Protein AF-A0A7H1BI30-F1 (afdb_monomer)

Mean predicted aligned error: 17.13 Å

Sequence (201 aa):
MATAAEAPYPTTVVRVPHQRSLLLRRRPLLAASLTLLTLGIGLSPASAQADKAAASIVSPAGPDGVEVFNEDTPSGDAPSAKAVQALYAAEQRAEAKPAEFAPPYLDRANETVVAPVVTSSGAAATAGKDVPRAANSKALLSGIQDEAIGLTNAQIPGADAIYASRIQADHNRVVVQVRSVTPNCAQDSPAGTAVTGSPSN

Solvent-accessible surface area (backbone atoms only — not comparable to full-atom values): 13305 Å² total; per-residue (Å²): 138,84,83,83,80,83,78,85,79,86,81,83,82,82,81,79,83,83,81,80,81,78,88,77,82,90,87,83,90,84,90,82,89,80,91,80,91,80,92,78,93,76,92,82,89,80,88,79,75,83,77,75,77,69,74,52,71,74,38,74,59,47,99,85,52,58,61,44,63,44,69,72,69,72,89,62,78,80,78,51,72,66,43,53,53,49,40,53,58,39,42,54,52,24,67,78,36,25,73,27,15,18,52,44,37,73,42,75,93,75,67,40,64,47,60,26,21,47,36,72,69,35,42,59,74,56,73,74,54,96,59,56,78,37,93,44,22,32,46,55,46,51,51,50,35,58,49,63,68,68,49,41,48,90,81,40,83,65,32,74,35,54,77,47,53,44,77,40,44,89,75,59,43,68,48,76,42,59,68,61,83,65,75,66,80,72,66,73,60,73,74,76,76,77,78,77,75,74,82,81,129

Radius of gyration: 26.29 Å; Cα contacts (8 Å, |Δi|>4): 201; chains: 1; bounding box: 73×70×62 Å

pLDDT: mean 72.1, std 22.16, range [36.25, 98.19]

Structure (mmCIF, N/CA/C/O backbone):
data_AF-A0A7H1BI30-F1
#
_entry.id   AF-A0A7H1BI30-F1
#
loop_
_atom_site.group_PDB
_atom_site.id
_atom_site.type_symbol
_atom_site.label_atom_id
_atom_site.label_alt_id
_atom_site.label_comp_id
_atom_site.label_asym_id
_atom_site.label_entity_id
_atom_site.label_seq_id
_atom_site.pdbx_PDB_ins_code
_atom_site.Cartn_x
_atom_site.Cartn_y
_atom_site.Cartn_z
_atom_site.occupancy
_atom_site.B_iso_or_equiv
_atom_site.auth_seq_id
_atom_site.auth_comp_id
_atom_site.auth_asym_id
_atom_site.auth_atom_id
_atom_site.pdbx_PDB_model_num
ATOM 1 N N . MET A 1 1 ? -42.617 33.286 15.763 1.00 50.34 1 MET A N 1
ATOM 2 C CA . MET A 1 1 ? -41.471 32.375 15.964 1.00 50.34 1 MET A CA 1
ATOM 3 C C . MET A 1 1 ? -40.838 32.166 14.602 1.00 50.34 1 MET A C 1
ATOM 5 O O . MET A 1 1 ? -41.510 31.631 13.734 1.00 50.34 1 MET A O 1
ATOM 9 N N . ALA A 1 2 ? -39.652 32.731 14.371 1.00 43.03 2 ALA A N 1
ATOM 10 C CA . ALA A 1 2 ? -38.993 32.729 13.066 1.00 43.03 2 ALA A CA 1
ATOM 11 C C . ALA A 1 2 ? -37.892 31.663 13.049 1.00 43.03 2 ALA A C 1
ATOM 13 O O . ALA A 1 2 ? -36.998 31.681 13.891 1.00 43.03 2 ALA A O 1
ATOM 14 N N . THR A 1 3 ? -38.008 30.728 12.114 1.00 52.69 3 THR A N 1
ATOM 15 C CA . THR A 1 3 ? -37.070 29.634 11.864 1.00 52.69 3 THR A CA 1
ATOM 16 C C . THR A 1 3 ? -35.836 30.200 11.163 1.00 52.69 3 THR A C 1
ATOM 18 O O . THR A 1 3 ? -35.948 30.754 10.070 1.00 52.69 3 THR A O 1
ATOM 21 N N . ALA A 1 4 ? -34.669 30.113 11.801 1.00 51.53 4 ALA A N 1
ATOM 22 C CA . ALA A 1 4 ? -33.407 30.528 11.200 1.00 51.53 4 ALA A CA 1
ATOM 23 C C . ALA A 1 4 ? -32.985 29.497 10.141 1.00 51.53 4 ALA A C 1
ATOM 25 O O . ALA A 1 4 ? -32.820 28.320 10.451 1.00 51.53 4 ALA A O 1
ATOM 26 N N . ALA A 1 5 ? -32.861 29.944 8.892 1.00 58.34 5 ALA A N 1
ATOM 27 C CA . ALA A 1 5 ? -32.345 29.147 7.789 1.00 58.34 5 ALA A CA 1
ATOM 28 C C . ALA A 1 5 ? -30.811 29.109 7.857 1.00 58.34 5 ALA A C 1
ATOM 30 O O . ALA A 1 5 ? -30.154 30.150 7.846 1.00 58.34 5 ALA A O 1
ATOM 31 N N . GLU A 1 6 ? -30.264 27.901 7.945 1.00 50.84 6 GLU A N 1
ATOM 32 C CA . GLU A 1 6 ? -28.832 27.618 7.969 1.00 50.84 6 GLU A CA 1
ATOM 33 C C . GLU A 1 6 ? -28.235 27.841 6.571 1.00 50.84 6 GLU A C 1
ATOM 35 O O . GLU A 1 6 ? -28.712 27.290 5.577 1.00 50.84 6 GLU A O 1
ATOM 40 N N . ALA A 1 7 ? -27.237 28.720 6.478 1.00 56.81 7 ALA A N 1
ATOM 41 C CA . ALA A 1 7 ? -26.594 29.059 5.215 1.00 56.81 7 ALA A CA 1
ATOM 42 C C . ALA A 1 7 ? -25.564 27.982 4.817 1.00 56.81 7 ALA A C 1
ATOM 44 O O . ALA A 1 7 ? -24.809 27.520 5.673 1.00 56.81 7 ALA A O 1
ATOM 45 N N . PRO A 1 8 ? -25.474 27.602 3.529 1.00 61.00 8 PRO A N 1
ATOM 46 C CA . PRO A 1 8 ? -24.508 26.612 3.066 1.00 61.00 8 PRO A CA 1
ATOM 47 C C . PRO A 1 8 ? -23.074 27.161 3.112 1.00 61.00 8 PRO A C 1
ATOM 49 O O . PRO A 1 8 ? -22.789 28.251 2.613 1.00 61.00 8 PRO A O 1
ATOM 52 N N . TYR A 1 9 ? -22.158 26.379 3.687 1.00 46.09 9 TYR A N 1
ATOM 53 C CA . TYR A 1 9 ? -20.730 26.693 3.722 1.00 46.09 9 TYR A CA 1
ATOM 54 C C . TYR A 1 9 ? -20.114 26.673 2.311 1.00 46.09 9 TYR A C 1
ATOM 56 O O . TYR A 1 9 ? -20.381 25.749 1.537 1.00 46.09 9 TYR A O 1
ATOM 64 N N . PRO A 1 10 ? -19.247 27.640 1.957 1.00 55.59 10 PRO A N 1
ATOM 65 C CA . PRO A 1 10 ? -18.556 27.628 0.676 1.00 55.59 10 PRO A CA 1
ATOM 66 C C . PRO A 1 10 ? -17.449 26.562 0.661 1.00 55.59 10 PRO A C 1
ATOM 68 O O . PRO A 1 10 ? -16.464 26.651 1.391 1.00 55.59 10 PRO A O 1
ATOM 71 N N . THR A 1 11 ? -17.584 25.559 -0.208 1.00 51.94 11 THR A N 1
ATOM 72 C CA . THR A 1 11 ? -16.510 24.604 -0.516 1.00 51.94 11 THR A CA 1
ATOM 73 C C . THR A 1 11 ? -15.522 25.242 -1.495 1.00 51.94 11 THR A C 1
ATOM 75 O O . THR A 1 11 ? -15.787 25.348 -2.693 1.00 51.94 11 THR A O 1
ATOM 78 N N . THR A 1 12 ? -14.360 25.667 -1.003 1.00 46.66 12 THR A N 1
ATOM 79 C CA . THR A 1 12 ? -13.270 26.165 -1.854 1.00 46.66 12 THR A CA 1
ATOM 80 C C . THR A 1 12 ? -12.515 24.986 -2.466 1.00 46.66 12 THR A C 1
ATOM 82 O O . THR A 1 12 ? -11.707 24.337 -1.806 1.00 46.66 12 THR A O 1
ATOM 85 N N . VAL A 1 13 ? -12.764 24.700 -3.744 1.00 48.38 13 VAL A N 1
ATOM 86 C CA . VAL A 1 13 ? -12.024 23.684 -4.507 1.00 48.38 13 VAL A CA 1
ATOM 87 C C . VAL A 1 13 ? -10.707 24.286 -5.005 1.00 48.38 13 VAL A C 1
ATOM 89 O O . VAL A 1 13 ? -10.681 25.032 -5.984 1.00 48.38 13 VAL A O 1
ATOM 92 N N . VAL A 1 14 ? -9.597 23.952 -4.347 1.00 43.03 14 VAL A N 1
ATOM 93 C CA . VAL A 1 14 ? -8.247 24.331 -4.788 1.00 43.03 14 VAL A CA 1
ATOM 94 C C . VAL A 1 14 ? -7.797 23.367 -5.891 1.00 43.03 14 VAL A C 1
ATOM 96 O O . VAL A 1 14 ? -7.458 22.215 -5.631 1.00 43.03 14 VAL A O 1
ATOM 99 N N . ARG A 1 15 ? -7.805 23.821 -7.150 1.00 42.28 15 ARG A N 1
ATOM 100 C CA . ARG A 1 15 ? -7.239 23.064 -8.279 1.00 42.28 15 ARG A CA 1
ATOM 101 C C . ARG A 1 15 ? -5.724 23.249 -8.325 1.00 42.28 15 ARG A C 1
ATOM 103 O O . ARG A 1 15 ? -5.242 24.342 -8.609 1.00 42.28 15 ARG A O 1
ATOM 110 N N . VAL A 1 16 ? -4.984 22.166 -8.109 1.00 50.81 16 VAL A N 1
ATOM 111 C CA . VAL A 1 16 ? -3.533 22.114 -8.326 1.00 50.81 16 VAL A CA 1
ATOM 112 C C . VAL A 1 16 ? -3.258 21.996 -9.835 1.00 50.81 16 VAL A C 1
ATOM 114 O O . VAL A 1 16 ? -3.797 21.090 -10.476 1.00 50.81 16 VAL A O 1
ATOM 117 N N . PRO A 1 17 ? -2.452 22.882 -10.449 1.00 47.28 17 PRO A N 1
ATOM 118 C CA . PRO A 1 17 ? -2.112 22.767 -11.862 1.00 47.28 17 PRO A CA 1
ATOM 119 C C . PRO A 1 17 ? -1.153 21.591 -12.103 1.00 47.28 17 PRO A C 1
ATOM 121 O O . PRO A 1 17 ? -0.036 21.561 -11.591 1.00 47.28 17 PRO A O 1
ATOM 124 N N . HIS A 1 18 ? -1.575 20.631 -12.930 1.00 36.25 18 HIS A N 1
ATOM 125 C CA . HIS A 1 18 ? -0.703 19.591 -13.478 1.00 36.25 18 HIS A CA 1
ATOM 126 C C . HIS A 1 18 ? 0.359 20.218 -14.389 1.00 36.25 18 HIS A C 1
ATOM 128 O O . HIS A 1 18 ? 0.060 20.663 -15.501 1.00 36.25 18 HIS A O 1
ATOM 134 N N . GLN A 1 19 ? 1.615 20.220 -13.939 1.00 48.69 19 GLN A N 1
ATOM 135 C CA . GLN A 1 19 ? 2.741 20.503 -14.819 1.00 48.69 19 GLN A CA 1
ATOM 136 C C . GLN A 1 19 ? 2.949 19.343 -15.798 1.00 48.69 19 GLN A C 1
ATOM 138 O O . GLN A 1 19 ? 3.174 18.195 -15.423 1.00 48.69 19 GLN A O 1
ATOM 143 N N . ARG A 1 20 ? 2.850 19.676 -17.086 1.00 47.38 20 ARG A N 1
ATOM 144 C CA . ARG A 1 20 ? 3.152 18.807 -18.222 1.00 47.38 20 ARG A CA 1
ATOM 145 C C . ARG A 1 20 ? 4.661 18.579 -18.308 1.00 47.38 20 ARG A C 1
ATOM 147 O O . ARG A 1 20 ? 5.393 19.481 -18.708 1.00 47.38 20 ARG A O 1
ATOM 154 N N . SER A 1 21 ? 5.113 17.368 -18.000 1.00 49.78 21 SER A N 1
ATOM 155 C CA . SER A 1 21 ? 6.496 16.955 -18.246 1.00 49.78 21 SER A CA 1
ATOM 156 C C . SER A 1 21 ? 6.752 16.808 -19.745 1.00 49.78 21 SER A C 1
ATOM 158 O O . SER A 1 21 ? 6.127 16.005 -20.440 1.00 49.78 21 SER A O 1
ATOM 160 N N . LEU A 1 22 ? 7.670 17.638 -20.237 1.00 53.19 22 LEU A N 1
ATOM 161 C CA . LEU A 1 22 ? 8.127 17.692 -21.617 1.00 53.19 22 LEU A CA 1
ATOM 162 C C . LEU A 1 22 ? 8.891 16.416 -21.998 1.00 53.19 22 LEU A C 1
ATOM 164 O O . LEU A 1 22 ? 9.857 16.014 -21.355 1.00 53.19 22 LEU A O 1
ATOM 168 N N . LEU A 1 23 ? 8.448 15.819 -23.101 1.00 54.75 23 LEU A N 1
ATOM 169 C CA . LEU A 1 23 ? 9.129 14.798 -23.891 1.00 54.75 23 LEU A CA 1
ATOM 170 C C . LEU A 1 23 ? 10.541 15.241 -24.291 1.00 54.75 23 LEU A C 1
ATOM 172 O O . LEU A 1 23 ? 10.660 16.214 -25.028 1.00 54.75 23 LEU A O 1
ATOM 176 N N . LEU A 1 24 ? 11.582 14.455 -23.997 1.00 52.00 24 LEU A N 1
ATOM 177 C CA . LEU A 1 24 ? 12.809 14.490 -24.802 1.00 52.00 24 LEU A CA 1
ATOM 178 C C . LEU A 1 24 ? 13.503 13.112 -24.909 1.00 52.00 24 LEU A C 1
ATOM 180 O O . LEU A 1 24 ? 14.138 12.628 -23.984 1.00 52.00 24 LEU A O 1
ATOM 184 N N . ARG A 1 25 ? 13.336 12.521 -26.104 1.00 44.56 25 ARG A N 1
ATOM 185 C CA . ARG A 1 25 ? 14.332 11.857 -26.985 1.00 44.56 25 ARG A CA 1
ATOM 186 C C . ARG A 1 25 ? 15.318 10.847 -26.359 1.00 44.56 25 ARG A C 1
ATOM 188 O O . ARG A 1 25 ? 16.243 11.209 -25.657 1.00 44.56 25 ARG A O 1
ATOM 195 N N . ARG A 1 26 ? 15.153 9.551 -26.675 1.00 46.34 26 ARG A N 1
ATOM 196 C CA . ARG A 1 26 ? 15.881 8.773 -27.723 1.00 46.34 26 ARG A CA 1
ATOM 197 C C . ARG A 1 26 ? 17.423 8.783 -27.607 1.00 46.34 26 ARG A C 1
ATOM 199 O O . ARG A 1 26 ? 18.010 9.782 -28.002 1.00 46.34 26 ARG A O 1
ATOM 206 N N . ARG A 1 27 ? 18.051 7.614 -27.351 1.00 47.34 27 ARG A N 1
ATOM 207 C CA . ARG A 1 27 ? 18.846 6.784 -28.315 1.00 47.34 27 ARG A CA 1
ATOM 208 C C . ARG A 1 27 ? 19.653 5.628 -27.641 1.00 47.34 27 ARG A C 1
ATOM 210 O O . ARG A 1 27 ? 19.641 5.568 -26.420 1.00 47.34 27 ARG A O 1
ATOM 217 N N . PRO A 1 28 ? 20.201 4.655 -28.419 1.00 48.50 28 PRO A N 1
ATOM 218 C CA . PRO A 1 28 ? 20.164 3.215 -28.110 1.00 48.50 28 PRO A CA 1
ATOM 219 C C . PRO A 1 28 ? 21.523 2.530 -27.821 1.00 48.50 28 PRO A C 1
ATOM 221 O O . PRO A 1 28 ? 22.568 3.141 -27.994 1.00 48.50 28 PRO A O 1
ATOM 224 N N . LEU A 1 29 ? 21.419 1.224 -27.505 1.00 51.16 29 LEU A N 1
ATOM 225 C CA . LEU A 1 29 ? 22.348 0.093 -27.726 1.00 51.16 29 LEU A CA 1
ATOM 226 C C . LEU A 1 29 ? 23.819 0.247 -27.312 1.00 51.16 29 LEU A C 1
ATOM 228 O O . LEU A 1 29 ? 24.566 0.967 -27.959 1.00 51.16 29 LEU A O 1
ATOM 232 N N . LEU A 1 30 ? 24.264 -0.619 -26.395 1.00 45.50 30 LEU A N 1
ATOM 233 C CA . LEU A 1 30 ? 25.522 -1.359 -26.540 1.00 45.50 30 LEU A CA 1
ATOM 234 C C . LEU A 1 30 ? 25.480 -2.649 -25.706 1.00 45.50 30 LEU A C 1
ATOM 236 O O . LEU A 1 30 ? 25.083 -2.656 -24.543 1.00 45.50 30 LEU A O 1
ATOM 240 N N . ALA A 1 31 ? 25.848 -3.739 -26.369 1.00 44.50 31 ALA A N 1
ATOM 241 C CA . ALA A 1 31 ? 26.016 -5.073 -25.826 1.00 44.50 31 ALA A CA 1
ATOM 242 C C . ALA A 1 31 ? 27.313 -5.174 -25.012 1.00 44.50 31 ALA A C 1
ATOM 244 O O . ALA A 1 31 ? 28.329 -4.605 -25.407 1.00 44.50 31 ALA A O 1
ATOM 245 N N . ALA A 1 32 ? 27.297 -5.968 -23.943 1.00 40.88 32 ALA A N 1
ATOM 246 C CA . ALA A 1 32 ? 28.498 -6.586 -23.394 1.00 40.88 32 ALA A CA 1
ATOM 247 C C . ALA A 1 32 ? 28.110 -7.867 -22.648 1.00 40.88 32 ALA A C 1
ATOM 249 O O . ALA A 1 32 ? 27.528 -7.839 -21.566 1.00 40.88 32 ALA A O 1
ATOM 250 N N . SER A 1 33 ? 28.410 -8.992 -23.287 1.00 38.72 33 SER A N 1
ATOM 251 C CA . SER A 1 33 ? 28.414 -10.329 -22.709 1.00 38.72 33 SER A CA 1
ATOM 252 C C . SER A 1 33 ? 29.511 -10.438 -21.649 1.00 38.72 33 SER A C 1
ATOM 254 O O . SER A 1 33 ? 30.638 -10.020 -21.907 1.00 38.72 33 SER A O 1
ATOM 256 N N . LEU A 1 34 ? 29.233 -11.085 -20.515 1.00 40.94 34 LEU A N 1
ATOM 257 C CA . LEU A 1 34 ? 30.277 -11.767 -19.752 1.00 40.94 34 LEU A CA 1
ATOM 258 C C . LEU A 1 34 ? 29.696 -12.972 -19.007 1.00 40.94 34 LEU A C 1
ATOM 260 O O . LEU A 1 34 ? 29.032 -12.857 -17.982 1.00 40.94 34 LEU A O 1
ATOM 264 N N . THR A 1 35 ? 29.951 -14.143 -19.577 1.00 41.44 35 THR A N 1
ATOM 265 C CA . THR A 1 35 ? 29.921 -15.445 -18.913 1.00 41.44 35 THR A CA 1
ATOM 266 C C . THR A 1 35 ? 31.008 -15.508 -17.846 1.00 41.44 35 THR A C 1
ATOM 268 O O . THR A 1 35 ? 32.174 -15.300 -18.175 1.00 41.44 35 THR A O 1
ATOM 271 N N . LEU A 1 36 ? 30.661 -15.912 -16.623 1.00 42.38 36 LEU A N 1
ATOM 272 C CA . LEU A 1 36 ? 31.602 -16.607 -15.750 1.00 42.38 36 LEU A CA 1
ATOM 273 C C . LEU A 1 36 ? 30.904 -17.792 -15.078 1.00 42.38 36 LEU A C 1
ATOM 275 O O . LEU A 1 36 ? 29.925 -17.649 -14.352 1.00 42.38 36 LEU A O 1
ATOM 279 N N . LEU A 1 37 ? 31.424 -18.965 -15.418 1.00 44.16 37 LEU A N 1
ATOM 280 C CA . LEU A 1 37 ? 31.104 -20.279 -14.896 1.00 44.16 37 LEU A CA 1
ATOM 281 C C . LEU A 1 37 ? 31.903 -20.476 -13.600 1.00 44.16 37 LEU A C 1
ATOM 283 O O . LEU A 1 37 ? 33.132 -20.456 -13.641 1.00 44.16 37 LEU A O 1
ATOM 287 N N . THR A 1 38 ? 31.236 -20.721 -12.478 1.00 45.44 38 THR A N 1
ATOM 288 C CA . THR A 1 38 ? 31.879 -21.237 -11.262 1.00 45.44 38 THR A CA 1
ATOM 289 C C . THR A 1 38 ? 31.101 -22.444 -10.753 1.00 45.44 38 THR A C 1
ATOM 291 O O . THR A 1 38 ? 30.041 -22.328 -10.145 1.00 45.44 38 THR A O 1
ATOM 294 N N . LEU A 1 39 ? 31.651 -23.630 -11.037 1.00 45.59 39 LEU A N 1
ATOM 295 C CA . LEU A 1 39 ? 31.328 -24.878 -10.350 1.00 45.59 39 LEU A CA 1
ATOM 296 C C . LEU A 1 39 ? 31.971 -24.841 -8.958 1.00 45.59 39 LEU A C 1
ATOM 298 O O . LEU A 1 39 ? 33.193 -24.786 -8.844 1.00 45.59 39 LEU A O 1
ATOM 302 N N . GLY A 1 40 ? 31.152 -24.932 -7.916 1.00 43.16 40 GLY A N 1
ATOM 303 C CA . GLY A 1 40 ? 31.591 -25.168 -6.545 1.00 43.16 40 GLY A CA 1
ATOM 304 C C . GLY A 1 40 ? 30.571 -26.046 -5.836 1.00 43.16 40 GLY A C 1
ATOM 305 O O . GLY A 1 40 ? 29.557 -25.555 -5.353 1.00 43.16 40 GLY A O 1
ATOM 306 N N . ILE A 1 41 ? 30.821 -27.356 -5.823 1.00 49.91 41 ILE A N 1
ATOM 307 C CA . ILE A 1 41 ? 30.059 -28.337 -5.046 1.00 49.91 41 ILE A CA 1
ATOM 308 C C . ILE A 1 41 ? 30.607 -28.309 -3.619 1.00 49.91 41 ILE A C 1
ATOM 310 O O . ILE A 1 41 ? 31.765 -28.649 -3.393 1.00 49.91 41 ILE A O 1
ATOM 314 N N . GLY A 1 42 ? 29.762 -27.932 -2.664 1.00 40.16 42 GLY A N 1
ATOM 315 C CA . GLY A 1 42 ? 30.009 -28.077 -1.235 1.00 40.16 42 GLY A CA 1
ATOM 316 C C . GLY A 1 42 ? 28.704 -28.446 -0.544 1.00 40.16 42 GLY A C 1
ATOM 317 O O . GLY A 1 42 ? 27.875 -27.582 -0.282 1.00 40.16 42 GLY A O 1
ATOM 318 N N . LEU A 1 43 ? 28.503 -29.741 -0.294 1.00 46.06 43 LEU A N 1
ATOM 319 C CA . LEU A 1 43 ? 27.463 -30.228 0.607 1.00 46.06 43 LEU A CA 1
ATOM 320 C C . LEU A 1 43 ? 27.901 -30.002 2.057 1.00 46.06 43 LEU A C 1
ATOM 322 O O . LEU A 1 43 ? 28.988 -30.430 2.441 1.00 46.06 43 LEU A O 1
ATOM 326 N N . SER A 1 44 ? 27.017 -29.439 2.878 1.00 47.69 44 SER A N 1
ATOM 327 C CA . SER A 1 44 ? 26.829 -29.845 4.278 1.00 47.69 44 SER A CA 1
ATOM 328 C C . SER A 1 44 ? 25.450 -29.387 4.776 1.00 47.69 44 SER A C 1
ATOM 330 O O . SER A 1 44 ? 25.107 -28.219 4.589 1.00 47.69 44 SER A O 1
ATOM 332 N N . PRO A 1 45 ? 24.646 -30.281 5.384 1.00 57.03 45 PRO A N 1
ATOM 333 C CA . PRO A 1 45 ? 23.359 -29.953 5.982 1.00 57.03 45 PRO A CA 1
ATOM 334 C C . PRO A 1 45 ? 23.521 -29.715 7.489 1.00 57.03 45 PRO A C 1
ATOM 336 O O . PRO A 1 45 ? 24.177 -30.503 8.163 1.00 57.03 45 PRO A O 1
ATOM 339 N N . ALA A 1 46 ? 22.883 -28.688 8.044 1.00 40.91 46 ALA A N 1
ATOM 340 C CA . ALA A 1 46 ? 22.531 -28.670 9.463 1.00 40.91 46 ALA A CA 1
ATOM 341 C C . ALA A 1 46 ? 21.477 -27.595 9.732 1.00 40.91 46 ALA A C 1
ATOM 343 O O . ALA A 1 46 ? 21.712 -26.400 9.588 1.00 40.91 46 ALA A O 1
ATOM 344 N N . SER A 1 47 ? 20.307 -28.086 10.111 1.00 51.66 47 SER A N 1
ATOM 345 C CA . SER A 1 47 ? 19.161 -27.415 10.704 1.00 51.66 47 SER A CA 1
ATOM 346 C C . SER A 1 47 ? 19.516 -26.193 11.565 1.00 51.66 47 SER A C 1
ATOM 348 O O . SER A 1 47 ? 20.006 -26.341 12.681 1.00 51.66 47 SER A O 1
ATOM 350 N N . ALA A 1 48 ? 19.173 -24.994 11.092 1.00 45.06 48 ALA A N 1
ATOM 351 C CA . ALA A 1 48 ? 18.892 -23.861 11.967 1.00 45.06 48 ALA A CA 1
ATOM 352 C C . ALA A 1 48 ? 17.374 -23.809 12.143 1.00 45.06 48 ALA A C 1
ATOM 354 O O . ALA A 1 48 ? 16.631 -23.293 11.307 1.00 45.06 48 ALA A O 1
ATOM 355 N N . GLN A 1 49 ? 16.927 -24.473 13.203 1.00 38.69 49 GLN A N 1
ATOM 356 C CA . GLN A 1 49 ? 15.566 -24.406 13.696 1.00 38.69 49 GLN A CA 1
ATOM 357 C C . GLN A 1 49 ? 15.230 -22.937 13.962 1.00 38.69 49 GLN A C 1
ATOM 359 O O . GLN A 1 49 ? 15.995 -22.227 14.611 1.00 38.69 49 GLN A O 1
ATOM 364 N N . ALA A 1 50 ? 14.104 -22.501 13.412 1.00 48.44 50 ALA A N 1
ATOM 365 C CA . ALA A 1 50 ? 13.552 -21.178 13.603 1.00 48.44 50 ALA A CA 1
ATOM 366 C C . ALA A 1 50 ? 13.355 -20.894 15.096 1.00 48.44 50 ALA A C 1
ATOM 368 O O . ALA A 1 50 ? 12.402 -21.392 15.695 1.00 48.44 50 ALA A O 1
ATOM 369 N N . ASP A 1 51 ? 14.214 -20.057 15.668 1.00 40.00 51 ASP A N 1
ATOM 370 C CA . ASP A 1 51 ? 13.832 -19.295 16.845 1.00 40.00 51 ASP A CA 1
ATOM 371 C C . ASP A 1 51 ? 13.118 -18.050 16.323 1.00 40.00 51 ASP A C 1
ATOM 373 O O . ASP A 1 51 ? 13.717 -17.048 15.929 1.00 40.00 51 ASP A O 1
ATOM 377 N N . LYS A 1 52 ? 11.797 -18.177 16.184 1.00 43.25 52 LYS A N 1
ATOM 378 C CA . LYS A 1 52 ? 10.913 -17.040 15.961 1.00 43.25 52 LYS A CA 1
ATOM 379 C C . LYS A 1 52 ? 11.002 -16.212 17.237 1.00 43.25 52 LYS A C 1
ATOM 381 O O . LYS A 1 52 ? 10.270 -16.497 18.180 1.00 43.25 52 LYS A O 1
ATOM 386 N N . ALA A 1 53 ? 11.937 -15.260 17.263 1.00 45.12 53 ALA A N 1
ATOM 387 C CA . ALA A 1 53 ? 12.103 -14.313 18.352 1.00 45.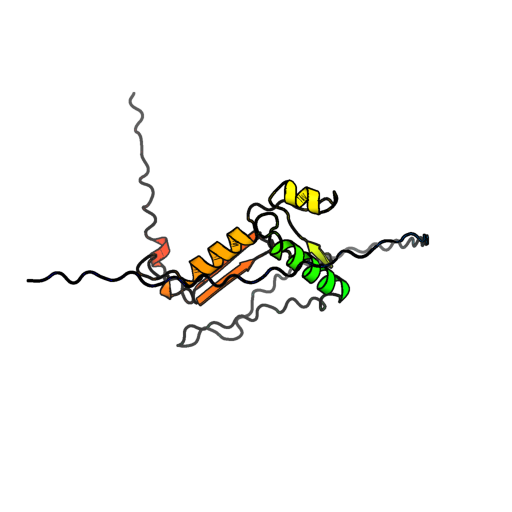12 53 ALA A CA 1
ATOM 388 C C . ALA A 1 53 ? 10.718 -13.759 18.699 1.00 45.12 53 ALA A C 1
ATOM 390 O O . ALA A 1 53 ? 10.047 -13.118 17.887 1.00 45.12 53 ALA A O 1
ATOM 391 N N . ALA A 1 54 ? 10.218 -14.159 19.864 1.00 46.56 54 ALA A N 1
ATOM 392 C CA . ALA A 1 54 ? 9.000 -13.601 20.398 1.00 46.56 54 ALA A CA 1
ATOM 393 C C . ALA A 1 54 ? 9.320 -12.140 20.709 1.00 46.56 54 ALA A C 1
ATOM 395 O O . ALA A 1 54 ? 10.290 -11.882 21.421 1.00 46.56 54 ALA A O 1
ATOM 396 N N . ALA A 1 55 ? 8.538 -11.216 20.145 1.00 48.34 55 ALA A N 1
ATOM 397 C CA . ALA A 1 55 ? 8.685 -9.785 20.374 1.00 48.34 55 ALA A CA 1
ATOM 398 C C . ALA A 1 55 ? 8.913 -9.525 21.871 1.00 48.34 55 ALA A C 1
ATOM 400 O O . ALA A 1 55 ? 8.046 -9.807 22.702 1.00 48.34 55 ALA A O 1
ATOM 401 N N . SER A 1 56 ? 10.112 -9.056 22.216 1.00 47.28 56 SER A N 1
ATOM 402 C CA . SER A 1 56 ? 10.472 -8.780 23.601 1.00 47.28 56 SER A CA 1
ATOM 403 C C . SER A 1 56 ? 9.836 -7.457 24.013 1.00 47.28 56 SER A C 1
ATOM 405 O O . SER A 1 56 ? 10.042 -6.422 23.371 1.00 47.28 56 SER A O 1
ATOM 407 N N . ILE A 1 57 ? 9.033 -7.492 25.076 1.00 48.19 57 ILE A N 1
ATOM 408 C CA . ILE A 1 57 ? 8.448 -6.298 25.686 1.00 48.19 57 ILE A CA 1
ATOM 409 C C . ILE A 1 57 ? 9.601 -5.478 26.282 1.00 48.19 57 ILE A C 1
ATOM 411 O O . ILE A 1 57 ? 10.213 -5.883 27.269 1.00 48.19 57 ILE A O 1
ATOM 415 N N . VAL A 1 58 ? 9.909 -4.326 25.676 1.00 58.50 58 VAL A N 1
ATOM 416 C CA . VAL A 1 58 ? 10.985 -3.419 26.132 1.00 58.50 58 VAL A CA 1
ATOM 417 C C . VAL A 1 58 ? 10.530 -2.617 27.339 1.00 58.50 58 VAL A C 1
ATOM 419 O O . VAL A 1 58 ? 11.327 -2.278 28.213 1.00 58.50 58 VAL A O 1
ATOM 422 N N . SER A 1 59 ? 9.237 -2.312 27.408 1.00 49.25 59 SER A N 1
ATOM 423 C CA . SER A 1 59 ? 8.604 -1.810 28.620 1.00 49.25 59 SER A CA 1
ATOM 424 C C . SER A 1 59 ? 7.149 -2.269 28.680 1.00 49.25 59 SER A C 1
ATOM 426 O O . SER A 1 59 ? 6.415 -2.037 27.714 1.00 49.25 59 SER A O 1
ATOM 428 N N . PRO A 1 60 ? 6.729 -2.922 29.782 1.00 56.06 60 PRO A N 1
ATOM 429 C CA . PRO A 1 60 ? 5.332 -3.284 29.981 1.00 56.06 60 PRO A CA 1
ATOM 430 C C . PRO A 1 60 ? 4.478 -2.017 30.047 1.00 56.06 60 PRO A C 1
ATOM 432 O O . PRO A 1 60 ? 4.968 -0.958 30.450 1.00 56.06 60 PRO A O 1
ATOM 435 N N . ALA A 1 61 ? 3.210 -2.130 29.648 1.00 55.25 61 ALA A N 1
ATOM 436 C CA . ALA A 1 61 ? 2.295 -0.997 29.589 1.00 55.25 61 ALA A CA 1
ATOM 437 C C . ALA A 1 61 ? 2.268 -0.209 30.916 1.00 55.25 61 ALA A C 1
ATOM 439 O O . ALA A 1 61 ? 1.907 -0.743 31.967 1.00 55.25 61 ALA A O 1
ATOM 440 N N . GLY A 1 62 ? 2.670 1.065 30.864 1.00 59.69 62 GLY A N 1
ATOM 441 C CA . GLY A 1 62 ? 2.571 1.985 32.000 1.00 59.69 62 GLY A CA 1
ATOM 442 C C . GLY A 1 62 ? 1.122 2.421 32.283 1.00 59.69 62 GLY A C 1
ATOM 443 O O . GLY A 1 62 ? 0.206 2.012 31.568 1.00 59.69 62 GLY A O 1
ATOM 444 N N . PRO A 1 63 ? 0.887 3.303 33.276 1.00 54.94 63 PRO A N 1
ATOM 445 C CA . PRO A 1 63 ? -0.444 3.852 33.591 1.00 54.94 63 PRO A CA 1
ATOM 446 C C . PRO A 1 63 ? -1.138 4.522 32.397 1.00 54.94 63 PRO A C 1
ATOM 448 O O . PRO A 1 63 ? -2.363 4.575 32.334 1.00 54.94 63 PRO A O 1
ATOM 451 N N . ASP A 1 64 ? -0.343 4.990 31.435 1.00 56.94 64 ASP A N 1
ATOM 452 C CA . ASP A 1 64 ? -0.801 5.644 30.211 1.00 56.94 64 ASP A CA 1
ATOM 453 C C . ASP A 1 64 ? -1.245 4.641 29.124 1.00 56.94 64 ASP A C 1
ATOM 455 O O . ASP A 1 64 ? -1.656 5.043 28.034 1.00 56.94 64 ASP A O 1
ATOM 459 N N . GLY A 1 65 ? -1.142 3.330 29.391 1.00 56.44 65 GLY A N 1
ATOM 460 C CA . GLY A 1 65 ? -1.523 2.251 28.473 1.00 56.44 65 GLY A CA 1
ATOM 461 C C . GLY A 1 65 ? -0.600 2.091 27.262 1.00 56.44 65 GLY A C 1
ATOM 462 O O . GLY A 1 65 ? -0.963 1.419 26.301 1.00 56.44 65 GLY A O 1
ATOM 463 N N . VAL A 1 66 ? 0.575 2.724 27.272 1.00 39.75 66 VAL A N 1
ATOM 464 C CA . VAL A 1 66 ? 1.553 2.638 26.181 1.00 39.75 66 VAL A CA 1
ATOM 465 C C . VAL A 1 66 ? 2.460 1.439 26.416 1.00 39.75 66 VAL A C 1
ATOM 467 O O . VAL A 1 66 ? 3.273 1.445 27.339 1.00 39.75 66 VAL A O 1
ATOM 470 N N . GLU A 1 67 ? 2.322 0.421 25.572 1.00 42.59 67 GLU A N 1
ATOM 471 C CA . GLU A 1 67 ? 3.217 -0.732 25.525 1.00 42.59 67 GLU A CA 1
ATOM 472 C C . GLU A 1 67 ? 4.253 -0.512 24.416 1.00 42.59 67 GLU A C 1
ATOM 474 O O . GLU A 1 67 ? 3.908 -0.303 23.250 1.00 42.59 67 GLU A O 1
ATOM 479 N N . VAL A 1 68 ? 5.534 -0.494 24.789 1.00 50.81 68 VAL A N 1
ATOM 480 C CA . VAL A 1 68 ? 6.633 -0.317 23.835 1.00 50.81 68 VAL A CA 1
ATOM 481 C C . VAL A 1 68 ? 7.161 -1.696 23.478 1.00 50.81 68 VAL A C 1
ATOM 483 O O . VAL A 1 68 ? 7.908 -2.322 24.235 1.00 50.81 68 VAL A O 1
ATOM 486 N N . PHE A 1 69 ? 6.770 -2.168 22.301 1.00 47.84 69 PHE A N 1
ATOM 487 C CA . PHE A 1 69 ? 7.433 -3.293 21.665 1.00 47.84 69 PHE A CA 1
ATOM 488 C C . PHE A 1 69 ? 8.767 -2.799 21.102 1.00 47.84 69 PHE A C 1
ATOM 490 O O . PHE A 1 69 ? 8.800 -1.787 20.397 1.00 47.84 69 PHE A O 1
ATOM 497 N N . ASN A 1 70 ? 9.859 -3.532 21.339 1.00 42.81 70 ASN A N 1
ATOM 498 C CA . ASN A 1 70 ? 10.877 -3.581 20.298 1.00 42.81 70 ASN A CA 1
ATOM 499 C C . ASN A 1 70 ? 10.162 -4.318 19.169 1.00 42.81 70 ASN A C 1
ATOM 501 O O . ASN A 1 70 ? 9.988 -5.534 19.242 1.00 42.81 70 ASN A O 1
ATOM 505 N N . GLU A 1 71 ? 9.692 -3.601 18.143 1.00 47.94 71 GLU A N 1
ATOM 506 C CA . GLU A 1 71 ? 9.699 -4.243 16.834 1.00 47.94 71 GLU A CA 1
ATOM 507 C C . GLU A 1 71 ? 11.160 -4.665 16.686 1.00 47.94 71 GLU A C 1
ATOM 509 O O . GLU A 1 71 ? 12.022 -3.783 16.638 1.00 47.94 71 GLU A O 1
ATOM 514 N N . ASP A 1 72 ? 11.448 -5.973 16.789 1.00 44.22 72 ASP A N 1
ATOM 515 C CA . ASP A 1 72 ? 12.759 -6.523 16.462 1.00 44.22 72 ASP A CA 1
ATOM 516 C C . ASP A 1 72 ? 13.139 -5.814 15.185 1.00 44.22 72 ASP A C 1
ATOM 518 O O . ASP A 1 72 ? 12.478 -6.010 14.162 1.00 44.22 72 ASP A O 1
ATOM 522 N N . THR A 1 73 ? 14.082 -4.871 15.278 1.00 47.31 73 THR A N 1
ATOM 523 C CA . THR A 1 73 ? 14.477 -4.104 14.109 1.00 47.31 73 THR A CA 1
ATOM 524 C C . THR A 1 73 ? 14.973 -5.200 13.202 1.00 47.31 73 THR A C 1
ATOM 526 O O . THR A 1 73 ? 15.932 -5.858 13.614 1.00 47.31 73 THR A O 1
ATOM 529 N N . PRO A 1 74 ? 14.284 -5.516 12.087 1.00 51.44 74 PRO A N 1
ATOM 530 C CA . PRO A 1 74 ? 14.671 -6.662 11.296 1.00 51.44 74 PRO A CA 1
ATOM 531 C C . PRO A 1 74 ? 16.129 -6.404 10.977 1.00 51.44 74 PRO A C 1
ATOM 533 O O . PRO A 1 74 ? 16.438 -5.404 10.328 1.00 51.44 74 PRO A O 1
ATOM 536 N N . SER A 1 75 ? 17.012 -7.235 11.528 1.00 51.22 75 SER A N 1
ATOM 537 C CA . SER A 1 75 ? 18.467 -7.078 11.517 1.00 51.22 75 SER A CA 1
ATOM 538 C C . SER A 1 75 ? 19.033 -7.353 10.123 1.00 51.22 75 SER A C 1
ATOM 540 O O . SER A 1 75 ? 20.147 -7.837 9.965 1.00 51.22 75 SER A O 1
ATOM 542 N N . GLY A 1 76 ? 18.227 -7.070 9.101 1.00 66.25 76 GLY A N 1
ATOM 543 C CA . GLY A 1 76 ? 18.602 -7.075 7.713 1.00 66.25 76 GLY A CA 1
ATOM 544 C C . GLY A 1 76 ? 19.362 -5.805 7.390 1.00 66.25 76 GLY A C 1
ATOM 545 O O . GLY A 1 76 ? 19.063 -4.721 7.901 1.00 66.25 76 GLY A O 1
ATOM 546 N N . ASP A 1 77 ? 20.338 -5.973 6.512 1.00 81.19 77 ASP A N 1
ATOM 547 C CA . ASP A 1 77 ? 21.097 -4.886 5.930 1.00 81.19 77 ASP A CA 1
ATOM 548 C C . ASP A 1 77 ? 20.174 -3.783 5.390 1.00 81.19 77 ASP A C 1
ATOM 550 O O . ASP A 1 77 ? 19.032 -4.013 4.966 1.00 81.19 77 ASP A O 1
ATOM 554 N N . ALA A 1 78 ? 20.676 -2.549 5.421 1.00 87.12 78 ALA A N 1
ATOM 555 C CA . ALA A 1 78 ? 19.973 -1.429 4.819 1.00 87.12 78 ALA A CA 1
ATOM 556 C C . ALA A 1 78 ? 19.711 -1.725 3.328 1.00 87.12 78 ALA A C 1
ATOM 558 O O . ALA A 1 78 ? 20.614 -2.219 2.648 1.00 87.12 78 ALA A O 1
ATOM 559 N N . PRO A 1 79 ? 18.520 -1.391 2.792 1.00 90.94 79 PRO A N 1
ATOM 560 C CA . PRO A 1 79 ? 18.230 -1.596 1.381 1.00 90.94 79 PRO A CA 1
ATOM 561 C C . PRO A 1 79 ? 19.296 -0.967 0.488 1.00 90.94 79 PRO A C 1
ATOM 563 O O . PRO A 1 79 ? 19.696 0.182 0.699 1.00 90.94 79 PRO A O 1
ATOM 566 N N . SER A 1 80 ? 19.708 -1.683 -0.559 1.00 93.50 80 SER A N 1
ATOM 567 C CA . SER A 1 80 ? 20.636 -1.122 -1.540 1.00 93.50 80 SER A CA 1
ATOM 568 C C . SER A 1 80 ? 20.089 0.175 -2.160 1.00 93.50 80 SER A C 1
ATOM 570 O O . SER A 1 80 ? 18.886 0.329 -2.388 1.00 93.50 80 SER A O 1
ATOM 572 N N . ALA A 1 81 ? 20.975 1.113 -2.515 1.00 94.12 81 ALA A N 1
ATOM 573 C CA . ALA A 1 81 ? 20.577 2.377 -3.149 1.00 94.12 81 ALA A CA 1
ATOM 574 C C . ALA A 1 81 ? 19.743 2.161 -4.430 1.00 94.12 81 ALA A C 1
ATOM 576 O O . ALA A 1 81 ? 18.821 2.922 -4.726 1.00 94.12 81 ALA A O 1
ATOM 577 N N . LYS A 1 82 ? 20.027 1.076 -5.164 1.00 93.94 82 LYS A N 1
ATOM 578 C CA . LYS A 1 82 ? 19.260 0.657 -6.342 1.00 93.94 82 LYS A CA 1
ATOM 579 C C . LYS A 1 82 ? 17.832 0.246 -5.977 1.00 93.94 82 LYS A C 1
ATOM 581 O O . LYS A 1 82 ? 16.904 0.633 -6.685 1.00 93.94 82 LYS A O 1
ATOM 586 N N . ALA A 1 83 ? 17.649 -0.519 -4.900 1.00 94.88 83 ALA A N 1
ATOM 587 C CA . ALA A 1 83 ? 16.328 -0.911 -4.417 1.00 94.88 83 ALA A CA 1
ATOM 588 C C . ALA A 1 83 ? 15.517 0.311 -3.963 1.00 94.88 83 ALA A C 1
ATOM 590 O O . ALA A 1 83 ? 14.363 0.453 -4.361 1.00 94.88 83 ALA A O 1
ATOM 591 N N . VAL A 1 84 ? 16.142 1.242 -3.234 1.00 95.88 84 VAL A N 1
ATOM 592 C CA . VAL A 1 84 ? 15.511 2.511 -2.824 1.00 95.88 84 VAL A CA 1
ATOM 593 C C . VAL A 1 84 ? 15.059 3.323 -4.041 1.00 95.88 84 VAL A C 1
ATOM 595 O O . VAL A 1 84 ? 13.906 3.745 -4.116 1.00 95.88 84 VAL A O 1
ATOM 598 N N . GLN A 1 85 ? 15.929 3.493 -5.041 1.00 95.88 85 GLN A N 1
ATOM 599 C CA . GLN A 1 85 ? 15.587 4.222 -6.264 1.00 95.88 85 GLN A CA 1
ATOM 600 C C . GLN A 1 85 ? 14.457 3.538 -7.052 1.00 95.88 85 GLN A C 1
ATOM 602 O O . GLN A 1 85 ? 13.563 4.207 -7.576 1.00 95.88 85 GLN A O 1
ATOM 607 N N . ALA A 1 86 ? 14.484 2.207 -7.146 1.00 95.50 86 ALA A N 1
ATOM 608 C CA . ALA A 1 86 ? 13.442 1.441 -7.820 1.00 95.50 86 ALA A CA 1
ATOM 609 C C . ALA A 1 86 ? 12.093 1.535 -7.090 1.00 95.50 86 ALA A C 1
ATOM 611 O O . ALA A 1 86 ? 11.059 1.636 -7.754 1.00 95.50 86 ALA A O 1
ATOM 612 N N . LEU A 1 87 ? 12.104 1.543 -5.752 1.00 96.38 87 LEU A N 1
ATOM 613 C CA . LEU A 1 87 ? 10.905 1.691 -4.930 1.00 96.38 87 LEU A CA 1
ATOM 614 C C . LEU A 1 87 ? 10.290 3.070 -5.146 1.00 96.38 87 LEU A C 1
ATOM 616 O O . LEU A 1 87 ? 9.122 3.152 -5.513 1.00 96.38 87 LEU A O 1
ATOM 620 N N . TYR A 1 88 ? 11.099 4.126 -5.084 1.00 97.12 88 TYR A N 1
ATOM 621 C CA . TYR A 1 88 ? 10.651 5.488 -5.367 1.00 97.12 88 TYR A CA 1
ATOM 622 C C . TYR A 1 88 ? 10.018 5.617 -6.765 1.00 97.12 88 TYR A C 1
ATOM 624 O O . TYR A 1 88 ? 8.933 6.170 -6.933 1.00 97.12 88 TYR A O 1
ATOM 632 N N . ALA A 1 89 ? 10.640 5.038 -7.797 1.00 96.12 89 ALA A N 1
ATOM 633 C CA . ALA A 1 89 ? 10.072 5.042 -9.147 1.00 96.12 89 ALA A CA 1
ATOM 634 C C . ALA A 1 89 ? 8.764 4.231 -9.255 1.00 96.12 89 ALA A C 1
ATOM 636 O O . ALA A 1 89 ? 7.905 4.526 -10.092 1.00 96.12 89 ALA A O 1
ATOM 637 N N . ALA A 1 90 ? 8.600 3.178 -8.451 1.00 96.31 90 ALA A N 1
ATOM 638 C CA . ALA A 1 90 ? 7.347 2.438 -8.362 1.00 96.31 90 ALA A CA 1
ATOM 639 C C . ALA A 1 90 ? 6.260 3.250 -7.643 1.00 96.31 90 ALA A C 1
ATOM 641 O O . ALA A 1 90 ? 5.123 3.269 -8.113 1.00 96.31 90 ALA A O 1
ATOM 642 N N . GLU A 1 91 ? 6.609 3.964 -6.573 1.00 97.44 91 GLU A N 1
ATOM 643 C CA . GLU A 1 91 ? 5.691 4.828 -5.825 1.00 97.44 91 GLU A CA 1
ATOM 644 C C . GLU A 1 91 ? 5.148 5.942 -6.712 1.00 97.44 91 GLU A C 1
ATOM 646 O O . GLU A 1 91 ? 3.934 6.102 -6.803 1.00 97.44 91 GLU A O 1
ATOM 651 N N . GLN A 1 92 ? 6.020 6.611 -7.471 1.00 97.31 92 GLN A N 1
ATOM 652 C CA . GLN A 1 92 ? 5.627 7.647 -8.430 1.00 97.31 92 GLN A CA 1
ATOM 653 C C . GLN A 1 92 ? 4.633 7.130 -9.481 1.00 97.31 92 GLN A C 1
ATOM 655 O O . GLN A 1 92 ? 3.667 7.808 -9.833 1.00 97.31 92 GLN A O 1
ATOM 660 N N . ARG A 1 93 ? 4.816 5.896 -9.971 1.00 96.06 93 ARG A N 1
ATOM 661 C CA . ARG A 1 93 ? 3.854 5.274 -10.899 1.00 96.06 93 ARG A CA 1
ATOM 662 C C . ARG A 1 93 ? 2.512 5.000 -10.228 1.00 96.06 93 ARG A C 1
ATOM 664 O O . ARG A 1 93 ? 1.474 5.258 -10.837 1.00 96.06 93 ARG A O 1
ATOM 671 N N . ALA A 1 94 ? 2.533 4.500 -8.995 1.00 97.19 94 ALA A N 1
ATOM 672 C CA . ALA A 1 94 ? 1.317 4.263 -8.231 1.00 97.19 94 ALA A CA 1
ATOM 673 C C . ALA A 1 94 ? 0.589 5.575 -7.890 1.00 97.19 94 ALA A C 1
ATOM 675 O O . ALA A 1 94 ? -0.633 5.599 -7.885 1.00 97.19 94 ALA A O 1
ATOM 676 N N . GLU A 1 95 ? 1.304 6.678 -7.670 1.00 97.06 95 GLU A N 1
ATOM 677 C CA . GLU A 1 95 ? 0.719 8.008 -7.436 1.00 97.06 95 GLU A CA 1
ATOM 678 C C . GLU A 1 95 ? 0.116 8.623 -8.688 1.00 97.06 95 GLU A C 1
ATOM 680 O O . GLU A 1 95 ? -0.954 9.221 -8.626 1.00 97.06 95 GLU A O 1
ATOM 685 N N . ALA A 1 96 ? 0.757 8.432 -9.840 1.00 97.56 96 ALA A N 1
ATOM 686 C CA . ALA A 1 96 ? 0.219 8.902 -11.109 1.00 97.56 96 ALA A CA 1
ATOM 687 C C . ALA A 1 96 ? -1.078 8.173 -11.504 1.00 97.56 96 ALA A C 1
ATOM 689 O O . ALA A 1 96 ? -1.893 8.718 -12.250 1.00 97.56 96 ALA A O 1
ATOM 690 N N . LYS A 1 97 ? -1.261 6.927 -11.046 1.00 97.69 97 LYS A N 1
ATOM 691 C CA . LYS A 1 97 ? -2.385 6.054 -11.417 1.00 97.69 97 LYS A CA 1
ATOM 692 C C . LYS A 1 97 ? -2.887 5.223 -10.224 1.00 97.69 97 LYS A C 1
ATOM 694 O O . LYS A 1 97 ? -2.840 3.989 -10.264 1.00 97.69 97 LYS A O 1
ATOM 699 N N . PRO A 1 98 ? -3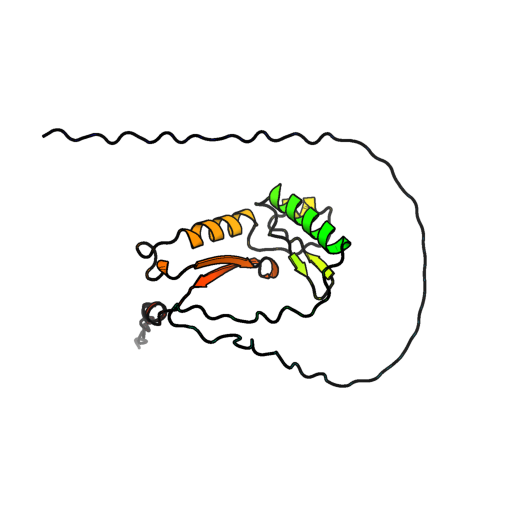.425 5.856 -9.170 1.00 98.19 98 PRO A N 1
ATOM 700 C CA . PRO A 1 98 ? -3.668 5.186 -7.892 1.00 98.19 98 PRO A CA 1
ATOM 701 C C . PRO A 1 98 ? -4.804 4.161 -7.939 1.00 98.19 98 PRO A C 1
ATOM 703 O O . PRO A 1 98 ? -4.870 3.292 -7.077 1.00 98.19 98 PRO A O 1
ATOM 706 N N . ALA A 1 99 ? -5.671 4.209 -8.955 1.00 97.94 99 ALA A N 1
ATOM 707 C CA . ALA A 1 99 ? -6.700 3.195 -9.189 1.00 97.94 99 ALA A CA 1
ATOM 708 C C . ALA A 1 99 ? -6.186 1.955 -9.952 1.00 97.94 99 ALA A C 1
ATOM 710 O O . ALA A 1 99 ? -6.823 0.905 -9.911 1.00 97.94 99 ALA A O 1
ATOM 711 N N . GLU A 1 100 ? -5.054 2.054 -10.661 1.00 97.81 100 GLU A N 1
ATOM 712 C CA . GLU A 1 100 ? -4.513 0.956 -11.479 1.00 97.81 100 GLU A CA 1
ATOM 713 C C . GLU A 1 100 ? -3.468 0.115 -10.732 1.00 97.81 100 GLU A C 1
ATOM 715 O O . GLU A 1 100 ? -3.314 -1.074 -11.024 1.00 97.81 100 GLU A O 1
ATOM 720 N N . PHE A 1 101 ? -2.768 0.721 -9.771 1.00 98.00 101 PHE A N 1
ATOM 721 C CA . PHE A 1 101 ? -1.666 0.111 -9.028 1.00 98.00 101 PHE A CA 1
ATOM 722 C C . PHE A 1 101 ? -1.999 -0.033 -7.547 1.00 98.00 101 PHE A C 1
ATOM 724 O O . PHE A 1 101 ? -2.671 0.820 -6.966 1.00 98.00 101 PHE A O 1
ATOM 731 N N . ALA A 1 102 ? -1.484 -1.092 -6.929 1.00 98.00 102 ALA A N 1
ATOM 732 C CA . ALA A 1 102 ? -1.391 -1.182 -5.478 1.00 98.00 102 ALA A CA 1
ATOM 733 C C . ALA A 1 102 ? -0.156 -0.406 -4.975 1.00 98.00 102 ALA A C 1
ATOM 735 O O . ALA A 1 102 ? 0.746 -0.102 -5.764 1.00 98.00 102 ALA A O 1
ATOM 736 N N . PRO A 1 103 ? -0.079 -0.088 -3.672 1.00 98.00 103 PRO A N 1
ATOM 737 C CA . PRO A 1 103 ? 1.140 0.439 -3.073 1.00 98.00 103 PRO A CA 1
ATOM 738 C C . PRO A 1 103 ? 2.307 -0.539 -3.295 1.00 98.00 103 PRO A C 1
ATOM 740 O O . PRO A 1 103 ? 2.156 -1.730 -3.008 1.00 98.00 103 PRO A O 1
ATOM 743 N N . PRO A 1 104 ? 3.447 -0.081 -3.838 1.00 97.94 104 PRO A N 1
ATOM 744 C CA . PRO A 1 104 ? 4.609 -0.937 -4.010 1.00 97.94 104 PRO A CA 1
ATOM 745 C C . PRO A 1 104 ? 5.280 -1.206 -2.663 1.00 97.94 104 PRO A C 1
ATOM 747 O O . PRO A 1 104 ? 5.105 -0.460 -1.700 1.00 97.94 104 PRO A O 1
ATOM 750 N N . TYR A 1 105 ? 6.082 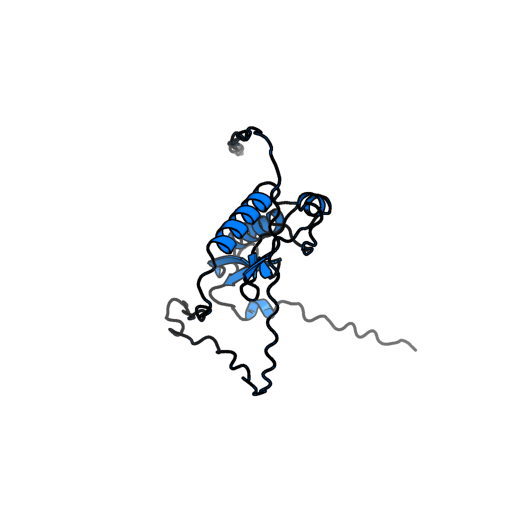-2.260 -2.609 1.00 96.88 105 TYR A N 1
ATOM 751 C CA . TYR A 1 105 ? 6.880 -2.593 -1.438 1.00 96.88 105 TYR A CA 1
ATOM 752 C C . TYR A 1 105 ? 8.218 -3.203 -1.849 1.00 96.88 105 TYR A C 1
ATOM 754 O O . TYR A 1 105 ? 8.389 -3.696 -2.967 1.00 96.88 105 TYR A O 1
ATOM 762 N N . LEU A 1 106 ? 9.184 -3.146 -0.936 1.00 96.12 106 LEU A N 1
ATOM 763 C CA . LEU A 1 106 ? 10.444 -3.861 -1.066 1.00 96.12 106 LEU A CA 1
ATOM 764 C C . LEU A 1 106 ? 10.293 -5.238 -0.423 1.00 96.12 106 LEU A C 1
ATOM 766 O O . LEU A 1 106 ? 10.138 -5.339 0.794 1.00 96.12 106 LEU A O 1
ATOM 770 N N . ASP A 1 107 ? 10.379 -6.287 -1.230 1.00 94.50 107 ASP A N 1
ATOM 771 C CA . ASP A 1 107 ? 10.587 -7.634 -0.724 1.00 94.50 107 ASP A CA 1
ATOM 772 C C . ASP A 1 107 ? 12.046 -7.763 -0.276 1.00 94.50 107 ASP A C 1
ATOM 774 O O . ASP A 1 107 ? 12.960 -7.904 -1.094 1.00 94.50 107 ASP A O 1
ATOM 778 N N . ARG A 1 108 ? 12.261 -7.676 1.040 1.00 89.25 108 ARG A N 1
ATOM 779 C CA . ARG A 1 108 ? 13.595 -7.742 1.644 1.00 89.25 108 ARG A CA 1
ATOM 780 C C . ARG A 1 108 ? 14.242 -9.118 1.522 1.00 89.25 108 ARG A C 1
ATOM 782 O O . ARG A 1 108 ? 15.462 -9.180 1.546 1.00 89.25 108 ARG A O 1
ATOM 789 N N . ALA A 1 109 ? 13.467 -10.193 1.370 1.00 89.19 109 ALA A N 1
ATOM 790 C CA . ALA A 1 109 ? 14.038 -11.531 1.222 1.00 89.19 109 ALA A CA 1
ATOM 791 C C . ALA A 1 109 ? 14.787 -11.676 -0.111 1.00 89.19 109 ALA A C 1
ATOM 793 O O . ALA A 1 109 ? 15.794 -12.372 -0.185 1.00 89.19 109 ALA A O 1
ATOM 794 N N . ASN A 1 110 ? 14.307 -10.987 -1.151 1.00 89.56 110 ASN A N 1
ATOM 795 C CA . ASN A 1 110 ? 14.855 -11.059 -2.505 1.00 89.56 110 ASN A CA 1
ATOM 796 C C . ASN A 1 110 ? 15.535 -9.754 -2.964 1.00 89.56 110 ASN A C 1
ATOM 798 O O . ASN A 1 110 ? 15.984 -9.671 -4.104 1.00 89.56 110 ASN A O 1
ATOM 802 N N . GLU A 1 111 ? 15.560 -8.715 -2.122 1.00 92.06 111 GLU A N 1
ATOM 803 C CA . GLU A 1 111 ? 15.924 -7.332 -2.482 1.00 92.06 111 GLU A CA 1
ATOM 804 C C . GLU A 1 111 ? 15.229 -6.814 -3.758 1.00 92.06 111 GLU A C 1
ATOM 806 O O . GLU A 1 111 ? 15.790 -6.047 -4.550 1.00 92.06 111 GLU A O 1
ATOM 811 N N . THR A 1 112 ? 13.978 -7.224 -3.979 1.00 94.25 112 THR A N 1
ATOM 812 C CA . THR A 1 112 ? 13.228 -6.845 -5.181 1.00 94.25 112 THR A CA 1
ATOM 813 C C . THR A 1 112 ? 12.083 -5.904 -4.858 1.00 94.25 112 THR A C 1
ATOM 815 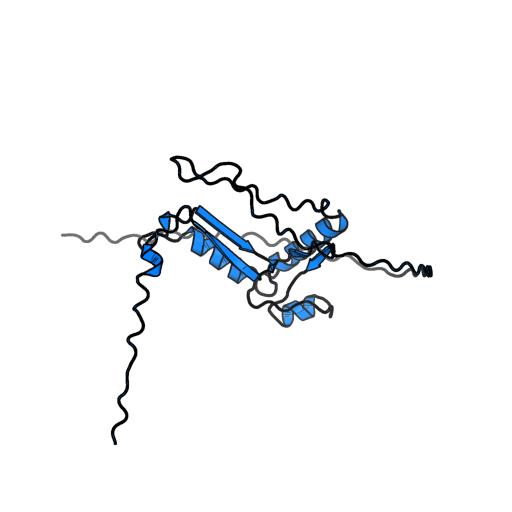O O . THR A 1 112 ? 11.359 -6.061 -3.880 1.00 94.25 112 THR A O 1
ATOM 818 N N . VAL A 1 113 ? 11.903 -4.895 -5.709 1.00 95.88 113 VAL A N 1
ATOM 819 C CA . VAL A 1 113 ? 10.749 -4.001 -5.616 1.00 95.88 113 VAL A CA 1
ATOM 820 C C . VAL A 1 113 ? 9.575 -4.649 -6.321 1.00 95.88 113 VAL A C 1
ATOM 822 O O . VAL A 1 113 ? 9.596 -4.853 -7.538 1.00 95.88 113 VAL A O 1
ATOM 825 N N . VAL A 1 114 ? 8.533 -4.918 -5.549 1.00 96.62 114 VAL A N 1
ATOM 826 C CA . VAL A 1 114 ? 7.273 -5.458 -6.033 1.00 96.62 114 VAL A CA 1
ATOM 827 C C . VAL A 1 114 ? 6.291 -4.303 -6.195 1.00 96.62 114 VAL A C 1
ATOM 829 O O . VAL A 1 114 ? 6.076 -3.512 -5.281 1.00 96.62 114 VAL A O 1
ATOM 832 N N . ALA A 1 115 ? 5.696 -4.184 -7.382 1.00 96.44 115 ALA A N 1
ATOM 833 C CA . ALA A 1 115 ? 4.768 -3.104 -7.719 1.00 96.44 115 ALA A CA 1
ATOM 834 C C . ALA A 1 115 ? 3.462 -3.680 -8.283 1.00 96.44 115 ALA A C 1
ATOM 836 O O . ALA A 1 115 ? 3.289 -3.663 -9.503 1.00 96.44 115 ALA A O 1
ATOM 837 N N . PRO A 1 116 ? 2.574 -4.235 -7.437 1.00 97.12 116 PRO A N 1
ATOM 838 C CA . PRO A 1 116 ? 1.422 -4.993 -7.906 1.00 97.12 116 PRO A CA 1
ATOM 839 C C . PRO A 1 116 ? 0.427 -4.143 -8.704 1.00 97.12 116 PRO A C 1
ATOM 841 O O . PRO A 1 116 ? 0.268 -2.940 -8.475 1.00 97.12 116 PRO A O 1
ATOM 844 N N . VAL A 1 117 ? -0.287 -4.792 -9.622 1.00 97.75 117 VAL A N 1
ATOM 845 C CA . VAL A 1 117 ? -1.300 -4.161 -10.481 1.00 97.75 117 VAL A CA 1
ATOM 846 C C . VAL A 1 117 ? -2.689 -4.699 -10.168 1.00 97.75 117 VAL A C 1
ATOM 848 O O . VAL A 1 117 ? -2.868 -5.885 -9.902 1.00 97.75 117 VAL A O 1
ATOM 851 N N . VAL A 1 118 ? -3.692 -3.830 -10.236 1.00 96.69 118 VAL A N 1
ATOM 852 C CA . VAL A 1 118 ? -5.094 -4.198 -9.990 1.00 96.69 118 VAL A CA 1
ATOM 853 C C . VAL A 1 118 ? -5.809 -4.426 -11.316 1.00 96.69 118 VAL A C 1
ATOM 855 O O . VAL A 1 118 ? -6.461 -5.447 -11.527 1.00 96.69 118 VAL A O 1
ATOM 858 N N . THR A 1 119 ? -5.615 -3.522 -12.277 1.00 96.06 119 THR A N 1
ATOM 859 C CA . THR A 1 119 ? -6.326 -3.540 -13.563 1.00 96.06 119 THR A CA 1
ATOM 860 C C . THR A 1 119 ? -5.444 -4.025 -14.711 1.00 96.06 119 THR A C 1
ATOM 862 O O . THR A 1 119 ? -4.215 -3.988 -14.652 1.00 96.06 119 THR A O 1
ATOM 865 N N . SER A 1 120 ? -6.065 -4.494 -15.798 1.00 92.88 120 SER A N 1
ATOM 866 C CA . SER A 1 120 ? -5.327 -4.885 -17.012 1.00 92.88 120 SER A CA 1
ATOM 867 C C . SER A 1 120 ? -4.643 -3.699 -17.700 1.00 92.88 120 SER A C 1
ATOM 869 O O . SER A 1 120 ? -3.597 -3.884 -18.313 1.00 92.88 120 SER A O 1
ATOM 871 N N . SER A 1 121 ? -5.174 -2.480 -17.540 1.00 92.88 121 SER A N 1
ATOM 872 C CA . SER A 1 121 ? -4.486 -1.247 -17.951 1.00 92.88 121 SER A CA 1
ATOM 873 C C . SER A 1 121 ? -3.177 -1.054 -17.178 1.00 92.88 121 SER A C 1
ATOM 875 O O . SER A 1 121 ? -2.136 -0.799 -17.786 1.00 92.88 121 SER A O 1
ATOM 877 N N . GLY A 1 122 ? -3.201 -1.269 -15.857 1.00 91.44 122 GLY A N 1
ATOM 878 C CA . GLY A 1 122 ? -1.999 -1.222 -15.023 1.00 91.44 122 GLY A CA 1
ATOM 879 C C . GLY A 1 122 ? -0.952 -2.241 -15.474 1.00 91.44 122 GLY A C 1
ATOM 880 O O . GLY A 1 122 ? 0.216 -1.893 -15.631 1.00 91.44 122 GLY A O 1
ATOM 881 N N . ALA A 1 123 ? -1.378 -3.471 -15.780 1.00 91.94 123 ALA A N 1
ATOM 882 C CA . ALA A 1 123 ? -0.504 -4.515 -16.322 1.00 91.94 123 ALA A CA 1
ATOM 883 C C . ALA A 1 123 ? 0.085 -4.154 -17.703 1.00 91.94 123 ALA A C 1
ATOM 885 O O . ALA A 1 123 ? 1.260 -4.386 -17.963 1.00 91.94 123 ALA A O 1
ATOM 886 N N . ALA A 1 124 ? -0.689 -3.535 -18.597 1.00 90.31 124 ALA A N 1
ATOM 887 C CA . ALA A 1 124 ? -0.161 -3.075 -19.884 1.00 90.31 124 ALA A CA 1
ATOM 888 C C . ALA A 1 124 ? 0.906 -1.976 -19.705 1.00 90.31 124 ALA A C 1
ATOM 890 O O . ALA A 1 124 ? 1.905 -1.940 -20.427 1.00 9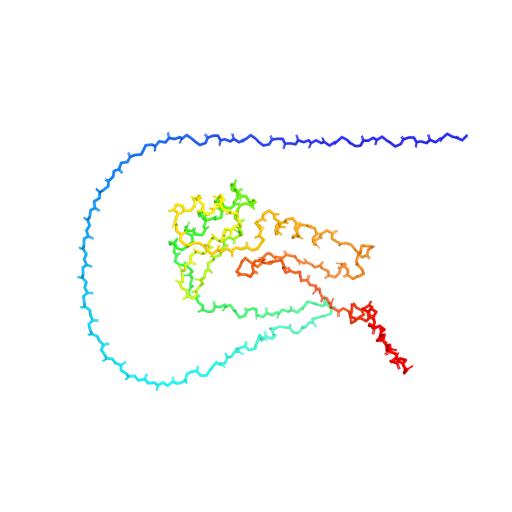0.31 124 ALA A O 1
ATOM 891 N N . ALA A 1 125 ? 0.739 -1.110 -18.700 1.00 88.38 125 ALA A N 1
ATOM 892 C CA . ALA A 1 125 ? 1.679 -0.037 -18.384 1.00 88.38 125 ALA A CA 1
ATOM 893 C C . ALA A 1 125 ? 3.025 -0.530 -17.813 1.00 88.38 125 ALA A C 1
ATOM 895 O O . ALA A 1 125 ? 3.986 0.240 -17.780 1.00 88.38 125 ALA A O 1
ATOM 896 N N . THR A 1 126 ? 3.140 -1.798 -17.399 1.00 87.88 126 THR A N 1
ATOM 897 C CA . THR A 1 126 ? 4.412 -2.402 -16.953 1.00 87.88 126 THR A CA 1
ATOM 898 C C . THR A 1 126 ? 5.217 -3.028 -18.098 1.00 87.88 126 THR A C 1
ATOM 900 O O . THR A 1 126 ? 6.234 -3.677 -17.846 1.00 87.88 126 THR A O 1
ATOM 903 N N . ALA A 1 127 ? 4.808 -2.786 -19.352 1.00 83.88 127 ALA A N 1
ATOM 904 C CA . ALA A 1 127 ? 5.467 -3.250 -20.574 1.00 83.88 127 ALA A CA 1
ATOM 905 C C . ALA A 1 127 ? 5.621 -4.782 -20.654 1.00 83.88 127 ALA A C 1
ATOM 907 O O . ALA A 1 127 ? 6.632 -5.284 -21.140 1.00 83.88 127 ALA A O 1
ATOM 908 N N . GLY A 1 128 ? 4.619 -5.522 -20.167 1.00 64.50 128 GLY A N 1
ATOM 909 C CA . GLY A 1 128 ? 4.577 -6.983 -20.282 1.00 64.50 128 GLY A CA 1
ATOM 910 C C . GLY A 1 128 ? 5.509 -7.728 -19.327 1.00 64.50 128 GLY A C 1
ATOM 911 O O . GLY A 1 128 ? 5.753 -8.912 -19.525 1.00 64.50 128 GLY A O 1
ATOM 912 N N . LYS A 1 129 ? 6.036 -7.059 -18.294 1.00 78.94 129 LYS A N 1
ATOM 913 C CA . LYS A 1 129 ? 6.650 -7.768 -17.167 1.00 78.94 129 LYS A CA 1
ATOM 914 C C . LYS A 1 129 ? 5.563 -8.535 -16.418 1.00 78.94 129 LYS A C 1
ATOM 916 O O . LYS A 1 129 ? 4.486 -7.981 -16.193 1.00 78.94 129 LYS A O 1
ATOM 921 N N . ASP A 1 130 ? 5.868 -9.758 -15.993 1.00 83.69 130 ASP A N 1
ATOM 922 C CA . ASP A 1 130 ? 5.024 -10.473 -15.040 1.00 83.69 130 ASP A CA 1
ATOM 923 C C . ASP A 1 130 ? 5.033 -9.699 -13.725 1.00 83.69 130 ASP A C 1
ATOM 925 O O . ASP A 1 130 ? 6.045 -9.598 -13.030 1.00 83.69 130 ASP A O 1
ATOM 929 N N . VAL A 1 131 ? 3.902 -9.065 -13.433 1.00 90.31 131 VAL A N 1
ATOM 930 C CA . VAL A 1 131 ? 3.702 -8.257 -12.236 1.00 90.31 131 VAL A CA 1
ATOM 931 C C . VAL A 1 131 ? 2.551 -8.872 -11.450 1.00 90.31 131 VAL A C 1
ATOM 933 O O . VAL A 1 131 ? 1.511 -9.173 -12.046 1.00 90.31 131 VAL A O 1
ATOM 936 N N . PRO A 1 132 ? 2.707 -9.074 -10.130 1.00 94.94 132 PRO A N 1
ATOM 937 C CA . PRO A 1 132 ? 1.667 -9.695 -9.328 1.00 94.94 132 PRO A CA 1
ATOM 938 C C . PRO A 1 132 ? 0.366 -8.896 -9.386 1.00 94.94 132 PRO A C 1
ATOM 940 O O . PRO A 1 132 ? 0.361 -7.661 -9.435 1.00 94.94 132 PRO A O 1
ATOM 943 N N . ARG A 1 133 ? -0.749 -9.627 -9.364 1.00 95.94 133 ARG A N 1
ATOM 944 C CA . ARG A 1 133 ? -2.084 -9.047 -9.237 1.00 95.94 133 ARG A CA 1
ATOM 945 C C . ARG A 1 133 ? -2.397 -8.775 -7.772 1.00 95.94 133 ARG A C 1
ATOM 947 O O . ARG A 1 133 ? -2.122 -9.610 -6.918 1.00 95.94 133 ARG A O 1
ATOM 954 N N . ALA A 1 134 ? -3.002 -7.625 -7.508 1.00 96.38 134 ALA A N 1
ATOM 955 C CA . ALA A 1 134 ? -3.517 -7.250 -6.199 1.00 96.38 134 ALA A CA 1
ATOM 956 C C . ALA A 1 134 ? -5.031 -7.036 -6.259 1.00 96.38 134 ALA A C 1
ATOM 958 O O . ALA A 1 134 ? -5.568 -6.650 -7.300 1.00 96.38 134 ALA A O 1
ATOM 959 N N . ALA A 1 135 ? -5.708 -7.276 -5.136 1.00 96.38 135 ALA A N 1
ATOM 960 C CA . ALA A 1 135 ? -7.150 -7.081 -5.023 1.00 96.38 135 ALA A CA 1
ATOM 961 C C . ALA A 1 135 ? -7.505 -5.597 -4.832 1.00 96.38 135 ALA A C 1
ATOM 963 O O . ALA A 1 135 ? -8.451 -5.100 -5.436 1.00 96.38 135 ALA A O 1
ATOM 964 N N . ASN A 1 136 ? -6.711 -4.883 -4.029 1.00 97.00 136 ASN A N 1
ATOM 965 C CA . ASN A 1 136 ? -6.958 -3.506 -3.621 1.00 97.00 136 ASN A CA 1
ATOM 966 C C . ASN A 1 136 ? -5.952 -2.543 -4.261 1.00 97.00 136 ASN A C 1
ATOM 968 O O . ASN A 1 136 ? -4.744 -2.798 -4.291 1.00 97.00 136 ASN A O 1
ATOM 972 N N . SER A 1 137 ? -6.450 -1.407 -4.743 1.00 98.06 137 SER A N 1
ATOM 973 C CA . SER A 1 137 ? -5.634 -0.337 -5.326 1.00 98.06 137 SER A CA 1
ATOM 974 C C . SER A 1 137 ? -5.088 0.614 -4.260 1.00 98.06 137 SER A C 1
ATOM 976 O O . SER A 1 137 ? -5.583 0.648 -3.133 1.00 98.06 137 SER A O 1
ATOM 978 N N . LYS A 1 138 ? -4.080 1.423 -4.614 1.00 97.56 138 LYS A N 1
ATOM 979 C CA . LYS A 1 138 ? -3.549 2.481 -3.740 1.00 97.56 138 LYS A CA 1
ATOM 980 C C . LYS A 1 138 ? -4.649 3.469 -3.363 1.00 97.56 138 LYS A C 1
ATOM 982 O O . LYS A 1 138 ? -4.786 3.780 -2.190 1.00 97.56 138 LYS A O 1
ATOM 987 N N . ALA A 1 139 ? -5.467 3.890 -4.330 1.00 97.81 139 ALA A N 1
ATOM 988 C CA . ALA A 1 139 ? -6.592 4.791 -4.086 1.00 97.81 139 ALA A CA 1
ATOM 989 C C . ALA A 1 139 ? -7.565 4.225 -3.041 1.00 97.81 139 ALA A C 1
ATOM 991 O O . ALA A 1 139 ? -7.952 4.938 -2.121 1.00 97.81 139 ALA A O 1
ATOM 992 N N . LEU A 1 140 ? -7.926 2.943 -3.166 1.00 97.38 140 LEU A N 1
ATOM 993 C CA . LEU A 1 140 ? -8.843 2.296 -2.232 1.00 97.38 140 LEU A CA 1
ATOM 994 C C . LEU A 1 140 ? -8.233 2.185 -0.830 1.00 97.38 140 LEU A C 1
ATOM 996 O O . LEU A 1 140 ? -8.876 2.560 0.143 1.00 97.38 140 LEU A O 1
ATOM 1000 N N . LEU A 1 141 ? -6.992 1.699 -0.720 1.00 96.19 141 LEU A N 1
ATOM 1001 C CA . LEU A 1 141 ? -6.337 1.526 0.580 1.00 96.19 141 LEU A CA 1
ATOM 1002 C C . LEU A 1 141 ? -6.091 2.861 1.289 1.00 96.19 141 LEU A C 1
ATOM 1004 O O . LEU A 1 141 ? -6.278 2.929 2.499 1.00 96.19 141 LEU A O 1
ATOM 1008 N N . SER A 1 142 ? -5.717 3.915 0.559 1.00 97.25 142 SER A N 1
ATOM 1009 C CA . SER A 1 142 ? -5.595 5.264 1.123 1.00 97.25 142 SER A CA 1
ATOM 1010 C C . SER A 1 142 ? -6.945 5.801 1.600 1.00 97.25 142 SER A C 1
ATOM 1012 O O . SER A 1 142 ? -7.027 6.277 2.723 1.00 97.25 142 SER A O 1
ATOM 1014 N N . GLY A 1 143 ? -8.019 5.629 0.820 1.00 96.19 143 GLY A N 1
ATOM 1015 C CA . GLY A 1 143 ? -9.364 6.021 1.255 1.00 96.19 143 GLY A CA 1
ATOM 1016 C C . GLY A 1 143 ? -9.808 5.308 2.537 1.00 96.19 143 GLY A C 1
ATOM 1017 O O . GLY A 1 143 ? -10.287 5.954 3.461 1.00 96.19 143 GLY A O 1
ATOM 1018 N N . ILE A 1 144 ? -9.571 3.994 2.634 1.00 93.88 144 ILE A N 1
ATOM 1019 C CA . ILE A 1 144 ? -9.866 3.215 3.848 1.00 93.88 144 ILE A CA 1
ATOM 1020 C C . ILE A 1 144 ? -9.008 3.684 5.029 1.00 93.88 144 ILE A C 1
ATOM 1022 O O . ILE A 1 144 ? -9.496 3.751 6.153 1.00 93.88 144 ILE A O 1
ATOM 1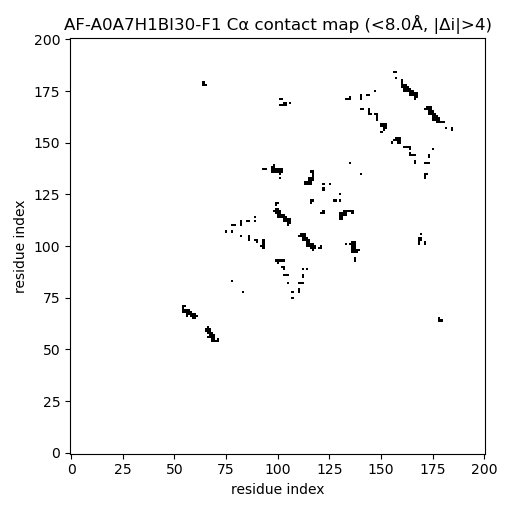026 N N . GLN A 1 145 ? -7.727 3.986 4.804 1.00 94.06 145 GLN A N 1
ATOM 1027 C CA . GLN A 1 145 ? -6.827 4.471 5.851 1.00 94.06 145 GLN A CA 1
ATOM 1028 C C . GLN A 1 145 ? -7.311 5.807 6.436 1.00 94.06 145 GLN A C 1
ATOM 1030 O O . GLN A 1 145 ? -7.336 5.948 7.664 1.00 94.06 145 GLN A O 1
ATOM 1035 N N . ASP A 1 146 ? -7.706 6.740 5.566 1.00 95.25 146 ASP A N 1
ATOM 1036 C CA . ASP A 1 146 ? -8.208 8.069 5.929 1.00 95.25 146 ASP A CA 1
ATOM 1037 C C . ASP A 1 146 ? -9.574 7.988 6.628 1.00 95.25 146 ASP A C 1
ATOM 1039 O O . ASP A 1 146 ? -9.826 8.701 7.598 1.00 95.25 146 ASP A O 1
ATOM 1043 N N . GLU A 1 147 ? -10.450 7.084 6.185 1.00 94.00 147 GLU A N 1
ATOM 1044 C CA . GLU A 1 147 ? -11.732 6.835 6.848 1.00 94.00 147 GLU A CA 1
ATOM 1045 C C . GLU A 1 147 ? -11.530 6.213 8.234 1.00 94.00 147 GLU A C 1
ATOM 1047 O O . GLU A 1 147 ? -12.119 6.674 9.209 1.00 94.00 147 GLU A O 1
ATOM 1052 N N . ALA A 1 148 ? -10.647 5.215 8.347 1.00 90.88 148 ALA A N 1
ATOM 1053 C CA . ALA A 1 148 ? -10.414 4.489 9.592 1.00 90.88 148 ALA A CA 1
ATOM 1054 C C . ALA A 1 148 ? -9.912 5.389 10.730 1.00 90.88 148 ALA A C 1
ATOM 1056 O O . ALA A 1 148 ? -10.287 5.174 11.880 1.00 90.88 148 ALA A O 1
ATOM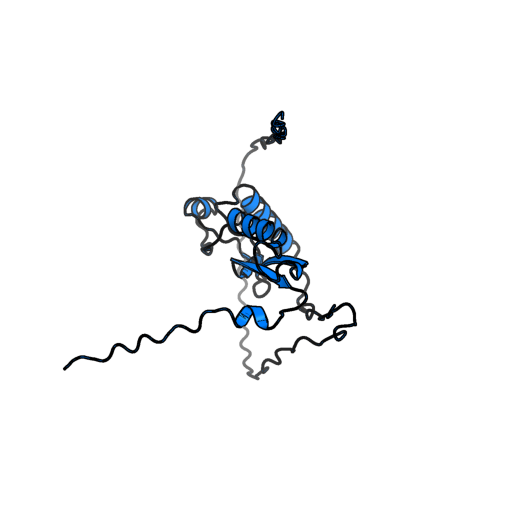 1057 N N . ILE A 1 149 ? -9.080 6.392 10.427 1.00 89.75 149 ILE A N 1
ATOM 1058 C CA . ILE A 1 149 ? -8.594 7.344 11.438 1.00 89.75 149 ILE A CA 1
ATOM 1059 C C . ILE A 1 149 ? -9.647 8.403 11.806 1.00 89.75 149 ILE A C 1
ATOM 1061 O O . ILE A 1 149 ? -9.537 9.041 12.848 1.00 89.75 149 ILE A O 1
ATOM 1065 N N . GLY A 1 150 ? -10.670 8.588 10.966 1.00 91.06 150 GLY A N 1
ATOM 1066 C CA . GLY A 1 150 ? -11.784 9.507 11.202 1.00 91.06 150 GLY A CA 1
ATOM 1067 C C . GLY A 1 150 ? -12.972 8.893 11.950 1.00 91.06 150 GLY A C 1
ATOM 1068 O O . GLY A 1 150 ? -13.943 9.603 12.210 1.00 91.06 150 GLY A O 1
ATOM 1069 N N . LEU A 1 151 ? -12.927 7.597 12.279 1.00 90.75 151 LEU A N 1
ATOM 1070 C CA . LEU A 1 151 ? -14.005 6.912 12.989 1.00 90.75 151 LEU A CA 1
ATOM 1071 C C . LEU A 1 151 ? -14.151 7.422 14.426 1.00 90.75 151 LEU A C 1
ATOM 1073 O O . LEU A 1 151 ? -13.174 7.613 15.145 1.00 90.75 151 LEU A O 1
ATOM 1077 N N . THR A 1 152 ? -15.399 7.580 14.857 1.00 91.75 152 THR A N 1
ATOM 1078 C CA . THR A 1 152 ? -15.764 8.036 16.206 1.00 91.75 152 THR A CA 1
ATOM 1079 C C . THR A 1 152 ? -16.579 6.982 16.947 1.00 91.75 152 THR A C 1
ATOM 1081 O O . THR A 1 152 ? -17.247 6.148 16.329 1.00 91.75 152 THR A O 1
ATOM 1084 N N . ASN A 1 153 ? -16.591 7.042 18.282 1.00 87.25 153 ASN A N 1
ATOM 1085 C CA . ASN A 1 153 ? -17.375 6.126 19.121 1.00 87.25 153 ASN A CA 1
ATOM 1086 C C . ASN A 1 153 ? -18.890 6.136 18.827 1.00 87.25 153 ASN A C 1
ATOM 1088 O O . ASN A 1 153 ? -19.586 5.162 19.097 1.00 87.25 153 ASN A O 1
ATOM 1092 N N . ALA A 1 154 ? -19.405 7.223 18.239 1.00 89.62 154 ALA A N 1
ATOM 1093 C CA . ALA A 1 154 ? -20.794 7.310 17.790 1.00 89.62 154 ALA A CA 1
ATOM 1094 C C . ALA A 1 154 ? -21.085 6.432 16.558 1.00 89.62 154 ALA A C 1
ATOM 1096 O O . ALA A 1 154 ? -22.216 5.994 16.372 1.00 89.62 154 ALA A O 1
ATOM 1097 N N . GLN A 1 155 ? -20.080 6.194 15.711 1.00 90.38 155 GLN A N 1
ATOM 1098 C CA . GLN A 1 155 ? -20.200 5.357 14.515 1.00 90.38 155 GLN A CA 1
ATOM 1099 C C . GLN A 1 155 ? -19.902 3.893 14.833 1.00 90.38 155 GLN A C 1
ATOM 1101 O O . GLN A 1 155 ? -20.620 3.006 14.379 1.00 90.38 155 GLN A O 1
ATOM 1106 N N . ILE A 1 156 ? -18.837 3.647 15.600 1.00 84.06 156 ILE A N 1
ATOM 1107 C CA . ILE A 1 156 ? -18.414 2.309 16.012 1.00 84.06 156 ILE A CA 1
ATOM 1108 C C . ILE A 1 156 ? -18.009 2.370 17.486 1.00 84.06 156 ILE A C 1
ATOM 1110 O O . ILE A 1 156 ? -17.038 3.060 17.810 1.00 84.06 156 ILE A O 1
ATOM 1114 N N . PRO A 1 157 ? -18.694 1.634 18.377 1.00 84.62 157 PRO A N 1
ATOM 1115 C CA . PRO A 1 157 ? -18.301 1.544 19.774 1.00 84.62 157 PRO A CA 1
ATOM 1116 C C . PRO A 1 157 ? -16.819 1.168 19.934 1.00 84.62 157 PRO A C 1
ATOM 1118 O O . PRO A 1 157 ? -16.352 0.175 19.377 1.00 84.62 157 PRO A O 1
ATOM 1121 N N . GLY A 1 158 ? -16.073 1.972 20.691 1.00 83.25 158 GLY A N 1
ATOM 1122 C CA . GLY A 1 158 ? -14.640 1.791 20.934 1.00 83.25 158 GLY A CA 1
ATOM 1123 C C . GLY A 1 158 ? -13.705 2.411 19.888 1.00 83.25 158 GLY A C 1
ATOM 1124 O O . GLY A 1 158 ? -12.491 2.291 20.044 1.00 83.25 158 GLY A O 1
ATOM 1125 N N . ALA A 1 159 ? -14.212 3.102 18.861 1.00 87.94 159 ALA A N 1
ATOM 1126 C CA . ALA A 1 159 ? -13.363 3.740 17.846 1.00 87.94 159 ALA A CA 1
ATOM 1127 C C . ALA A 1 159 ? -12.408 4.807 18.412 1.00 87.94 159 ALA A C 1
ATOM 1129 O O . ALA A 1 159 ? -11.316 4.972 17.880 1.00 87.94 159 ALA A O 1
ATOM 1130 N N . ASP A 1 160 ? -12.738 5.445 19.541 1.00 88.38 160 ASP A N 1
ATOM 1131 C CA . ASP A 1 160 ? -11.840 6.398 20.221 1.00 88.38 160 ASP A CA 1
ATOM 1132 C C . ASP A 1 160 ? -10.526 5.744 20.705 1.00 88.38 160 ASP A C 1
ATOM 1134 O O . ASP A 1 160 ? -9.558 6.434 21.027 1.00 88.38 160 ASP A O 1
ATOM 1138 N N . ALA A 1 161 ? -10.467 4.407 20.769 1.00 88.38 161 ALA A N 1
ATOM 1139 C CA . ALA A 1 161 ? -9.245 3.674 21.081 1.00 88.38 161 ALA A CA 1
ATOM 1140 C C . ALA A 1 161 ? -8.285 3.561 19.882 1.00 88.38 161 ALA A C 1
ATOM 1142 O O . ALA A 1 161 ? -7.130 3.172 20.080 1.00 88.38 161 ALA A O 1
ATOM 1143 N N . ILE A 1 162 ? -8.729 3.872 18.658 1.00 87.19 162 ILE A N 1
ATOM 1144 C CA . ILE A 1 162 ? -7.895 3.879 17.452 1.00 87.19 162 ILE A CA 1
ATOM 1145 C C . ILE A 1 162 ? -6.919 5.052 17.537 1.00 87.19 162 ILE A C 1
ATOM 1147 O O . ILE A 1 162 ? -7.319 6.198 17.706 1.00 87.19 162 ILE A O 1
ATOM 1151 N N . TYR A 1 163 ? -5.623 4.775 17.400 1.00 90.06 163 TYR A N 1
ATOM 1152 C CA . TYR A 1 163 ? -4.594 5.823 17.438 1.00 90.06 163 TYR A CA 1
ATOM 1153 C C . TYR A 1 163 ? -3.755 5.906 16.164 1.00 90.06 163 TYR A C 1
ATOM 1155 O O . TYR A 1 163 ? -3.060 6.899 15.960 1.00 90.06 163 TYR A O 1
ATOM 1163 N N . ALA A 1 164 ? -3.796 4.880 15.313 1.00 90.25 164 ALA A N 1
ATOM 1164 C CA . ALA A 1 164 ? -3.110 4.888 14.031 1.00 90.25 164 ALA A CA 1
ATOM 1165 C C . ALA A 1 164 ? -3.783 3.942 13.032 1.00 90.25 164 ALA A C 1
ATOM 1167 O O . ALA A 1 164 ? -4.300 2.884 13.394 1.00 90.25 164 ALA A O 1
ATOM 1168 N N . SER A 1 165 ? -3.697 4.290 11.753 1.00 91.50 165 SER A N 1
ATOM 1169 C CA . SER A 1 165 ? -3.987 3.404 10.629 1.00 91.50 165 SER A CA 1
ATOM 1170 C C . SER A 1 165 ? -2.782 3.410 9.687 1.00 91.50 165 SER A C 1
ATOM 1172 O O . SER A 1 165 ? -2.195 4.456 9.402 1.00 91.50 165 SER A O 1
ATOM 1174 N N . ARG A 1 166 ? -2.362 2.233 9.215 1.00 94.69 166 ARG A N 1
ATOM 1175 C CA . ARG A 1 166 ? -1.235 2.094 8.282 1.00 94.69 166 ARG A CA 1
ATOM 1176 C C . ARG A 1 166 ? -1.551 1.109 7.172 1.00 94.69 166 ARG A C 1
ATOM 1178 O O . ARG A 1 166 ? -2.152 0.063 7.406 1.00 94.69 166 ARG A O 1
ATOM 1185 N N . ILE A 1 167 ? -1.094 1.411 5.965 1.00 94.50 167 ILE A N 1
ATOM 1186 C CA . ILE A 1 167 ? -1.147 0.474 4.845 1.00 94.50 167 ILE A CA 1
ATOM 1187 C C . ILE A 1 167 ? -0.011 -0.546 4.998 1.00 94.50 167 ILE A C 1
ATOM 1189 O O . ILE A 1 167 ? 1.158 -0.176 5.073 1.00 94.50 167 ILE A O 1
ATOM 1193 N N . GLN A 1 168 ? -0.350 -1.835 5.001 1.00 94.88 168 GLN A N 1
ATOM 1194 C CA . GLN A 1 168 ? 0.601 -2.934 4.830 1.00 94.88 168 GLN A CA 1
ATOM 1195 C C . GLN A 1 168 ? 0.606 -3.349 3.361 1.00 94.88 168 GLN A C 1
ATOM 1197 O O . GLN A 1 168 ? -0.231 -4.138 2.916 1.00 94.88 168 GLN A O 1
ATOM 1202 N N . ALA A 1 169 ? 1.518 -2.746 2.599 1.00 95.31 169 ALA A N 1
ATOM 1203 C CA . ALA A 1 169 ? 1.588 -2.881 1.147 1.00 95.31 169 ALA A CA 1
ATOM 1204 C C . ALA A 1 169 ? 1.855 -4.326 0.689 1.00 95.31 169 ALA A C 1
ATOM 1206 O O . ALA A 1 169 ? 1.203 -4.799 -0.240 1.00 95.31 169 ALA A O 1
ATOM 1207 N N . ASP A 1 170 ? 2.736 -5.040 1.391 1.00 94.44 170 ASP A N 1
ATOM 1208 C CA . ASP A 1 170 ? 3.097 -6.445 1.154 1.00 94.44 170 ASP A CA 1
ATOM 1209 C C . ASP A 1 170 ? 1.914 -7.416 1.315 1.00 94.44 170 ASP A C 1
ATOM 1211 O O . ASP A 1 170 ? 1.824 -8.421 0.616 1.00 94.44 170 ASP A O 1
ATOM 1215 N N . HIS A 1 171 ? 0.960 -7.074 2.182 1.00 93.25 171 HIS A N 1
ATOM 1216 C CA . HIS A 1 171 ? -0.274 -7.831 2.404 1.00 93.25 171 HIS A CA 1
ATOM 1217 C C . HIS A 1 171 ? -1.507 -7.221 1.718 1.00 93.25 171 HIS A C 1
ATOM 1219 O O . HIS A 1 171 ? -2.614 -7.731 1.887 1.00 93.25 171 HIS A O 1
ATOM 1225 N N . ASN A 1 172 ? -1.339 -6.120 0.979 1.00 97.31 172 ASN A N 1
ATOM 1226 C CA . ASN A 1 172 ? -2.403 -5.402 0.276 1.00 97.31 172 ASN A CA 1
ATOM 1227 C C . ASN A 1 172 ? -3.632 -5.055 1.154 1.00 97.31 172 ASN A C 1
ATOM 1229 O O . ASN A 1 172 ? -4.778 -5.166 0.710 1.00 97.31 172 ASN A O 1
ATOM 1233 N N . ARG A 1 173 ? -3.394 -4.623 2.402 1.00 96.12 173 ARG A N 1
ATOM 1234 C CA . ARG A 1 173 ? -4.442 -4.302 3.394 1.00 96.12 173 ARG A CA 1
ATOM 1235 C C . ARG A 1 173 ? -4.122 -3.058 4.226 1.00 96.12 173 ARG A C 1
ATOM 1237 O O . ARG A 1 173 ? -2.970 -2.637 4.303 1.00 96.12 173 ARG A O 1
ATOM 1244 N N . VAL A 1 174 ? -5.135 -2.516 4.901 1.00 93.19 174 VAL A N 1
ATOM 1245 C CA . VAL A 1 174 ? -4.974 -1.511 5.965 1.00 93.19 174 VAL A CA 1
ATOM 1246 C C . VAL A 1 174 ? -4.988 -2.217 7.318 1.00 93.19 174 VAL A C 1
ATOM 1248 O O . VAL A 1 174 ? -5.809 -3.101 7.552 1.00 93.19 174 VAL A O 1
ATOM 1251 N N . VAL A 1 175 ? -4.073 -1.833 8.204 1.00 92.25 175 VAL A N 1
ATOM 1252 C CA . VAL A 1 175 ? -4.042 -2.266 9.601 1.00 92.25 175 VAL A CA 1
ATOM 1253 C C . VAL A 1 175 ? -4.341 -1.073 10.490 1.00 92.25 175 VAL A C 1
ATOM 1255 O O . VAL A 1 175 ? -3.704 -0.026 10.370 1.00 92.25 175 VAL A O 1
ATOM 1258 N N . VAL A 1 176 ? -5.299 -1.260 11.389 1.00 89.31 176 VAL A N 1
ATOM 1259 C CA . VAL A 1 176 ? -5.687 -0.284 12.405 1.00 89.31 176 VAL A CA 1
ATOM 1260 C C . VAL A 1 176 ? -5.060 -0.700 13.728 1.00 89.31 176 VAL A C 1
ATOM 1262 O O . VAL A 1 176 ? -5.111 -1.872 14.101 1.00 89.31 176 VAL A O 1
ATOM 1265 N N . GLN A 1 177 ? -4.439 0.250 14.415 1.00 86.69 177 GLN A N 1
ATOM 1266 C CA . GLN A 1 177 ? -3.853 0.047 15.731 1.00 86.69 177 GLN A CA 1
ATOM 1267 C C . GLN A 1 177 ? -4.721 0.730 16.785 1.00 86.69 177 GLN A C 1
ATOM 1269 O O . GLN A 1 177 ? -5.090 1.901 16.652 1.00 86.69 177 GLN A O 1
ATOM 1274 N N . VAL A 1 178 ? -5.039 -0.025 17.834 1.00 87.81 178 VAL A N 1
ATOM 1275 C CA . VAL A 1 178 ? -5.898 0.395 18.945 1.00 87.81 178 VAL A CA 1
ATOM 1276 C C . VAL A 1 178 ? -5.127 0.306 20.257 1.00 87.81 178 VAL A C 1
ATOM 1278 O O . VAL A 1 178 ? -4.345 -0.622 20.446 1.00 87.81 178 VAL A O 1
ATOM 1281 N N . ARG A 1 179 ? -5.327 1.269 21.164 1.00 81.19 179 ARG A N 1
ATOM 1282 C CA . ARG A 1 179 ? -4.608 1.333 22.453 1.00 81.19 179 ARG A CA 1
ATOM 1283 C C . ARG A 1 179 ? -5.012 0.218 23.406 1.00 81.19 179 ARG A C 1
ATOM 1285 O O . ARG A 1 179 ? -4.214 -0.249 24.204 1.00 81.19 179 ARG A O 1
ATOM 1292 N N . SER A 1 180 ? -6.274 -0.182 23.345 1.00 78.06 180 SER A N 1
ATOM 1293 C CA . SER A 1 180 ? -6.795 -1.293 24.124 1.00 78.06 180 SER A CA 1
ATOM 1294 C C . SER A 1 180 ? -7.939 -1.934 23.360 1.00 78.06 180 SER A C 1
ATOM 1296 O O . SER A 1 180 ? -8.754 -1.241 22.751 1.00 78.06 180 SER A O 1
ATOM 1298 N N . VAL A 1 181 ? -7.989 -3.262 23.378 1.00 65.19 181 VAL A N 1
ATOM 1299 C CA . VAL A 1 181 ? -9.144 -4.015 22.895 1.00 65.19 181 VAL A CA 1
ATOM 1300 C C . VAL A 1 181 ? -9.990 -4.305 24.123 1.00 65.19 181 VAL A C 1
ATOM 1302 O O . VAL A 1 181 ? -9.674 -5.204 24.901 1.00 65.19 181 VAL A O 1
ATOM 1305 N N . THR A 1 182 ? -11.033 -3.513 24.360 1.00 57.84 182 THR A N 1
ATOM 1306 C CA . THR A 1 182 ? -11.981 -3.855 25.423 1.00 57.84 182 THR A CA 1
ATOM 1307 C C . THR A 1 182 ? -12.704 -5.149 25.006 1.00 57.84 182 THR A C 1
ATOM 1309 O O . THR A 1 182 ? -13.228 -5.197 23.890 1.00 57.84 182 THR A O 1
ATOM 1312 N N . PRO A 1 183 ? -12.765 -6.203 25.846 1.00 57.25 183 PRO A N 1
ATOM 1313 C CA . PRO A 1 183 ? -13.309 -7.517 25.464 1.00 57.25 183 PRO A CA 1
ATOM 1314 C C . PRO A 1 183 ? -14.752 -7.506 24.930 1.00 57.25 183 PRO A C 1
ATOM 1316 O O . PRO A 1 183 ? -15.186 -8.465 24.293 1.00 57.25 183 PRO A O 1
ATOM 1319 N N . ASN A 1 184 ? -15.499 -6.424 25.158 1.00 50.91 184 ASN A N 1
ATOM 1320 C CA . ASN A 1 184 ? -16.905 -6.324 24.780 1.00 50.91 184 ASN A CA 1
ATOM 1321 C C . ASN A 1 184 ? -17.143 -6.191 23.269 1.00 50.91 184 ASN A C 1
ATOM 1323 O O . ASN A 1 184 ? -18.235 -6.527 22.824 1.00 50.91 184 ASN A O 1
ATOM 1327 N N . CYS A 1 185 ? -16.148 -5.814 22.456 1.00 49.28 185 CYS A N 1
ATOM 1328 C CA . CYS A 1 185 ? -16.332 -5.779 20.997 1.00 49.28 185 CYS A CA 1
ATOM 1329 C C . CYS A 1 185 ? -16.490 -7.182 20.372 1.00 49.28 185 CYS A C 1
ATOM 1331 O O . CYS A 1 185 ? -16.952 -7.298 19.241 1.00 49.28 185 CYS A O 1
ATOM 1333 N N . ALA A 1 186 ? -16.133 -8.254 21.093 1.00 48.97 186 ALA A N 1
ATOM 1334 C CA . ALA A 1 186 ? -16.315 -9.635 20.637 1.00 48.97 186 ALA A CA 1
ATOM 1335 C C . ALA A 1 186 ? -17.659 -10.256 21.068 1.00 48.97 186 ALA A C 1
ATOM 1337 O O . ALA A 1 186 ? -18.033 -11.309 20.556 1.00 48.97 186 ALA A O 1
ATOM 1338 N N . GLN A 1 187 ? -18.375 -9.640 22.015 1.00 48.47 187 GLN A N 1
ATOM 1339 C CA . GLN A 1 187 ? -19.553 -10.246 22.654 1.00 48.47 187 GLN A CA 1
ATOM 1340 C C . GLN A 1 187 ? -20.877 -9.923 21.948 1.00 48.47 187 GLN A C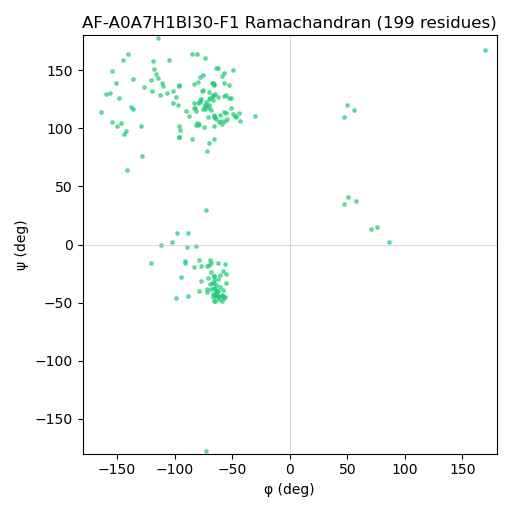 1
ATOM 1342 O O . GLN A 1 187 ? -21.853 -10.632 22.168 1.00 48.47 187 GLN A O 1
ATOM 1347 N N . ASP A 1 188 ? -20.898 -8.917 21.068 1.00 45.59 188 ASP A N 1
ATOM 1348 C CA . ASP A 1 188 ? -22.104 -8.487 20.341 1.00 45.59 188 ASP A CA 1
ATOM 1349 C C . ASP A 1 188 ? -22.216 -9.062 18.918 1.00 45.59 188 ASP A C 1
ATOM 1351 O O . ASP A 1 188 ? -23.103 -8.678 18.157 1.00 45.59 188 ASP A O 1
ATOM 1355 N N . SER A 1 189 ? -21.367 -10.029 18.537 1.00 44.91 189 SER A N 1
ATOM 1356 C CA . SER A 1 189 ? -21.758 -10.929 17.445 1.00 44.91 189 SER A CA 1
ATOM 1357 C C . SER A 1 189 ? -22.953 -11.731 17.952 1.00 44.91 189 SER A C 1
ATOM 1359 O O . SER A 1 189 ? -22.754 -12.538 18.865 1.00 44.91 189 SER A O 1
ATOM 1361 N N . PRO A 1 190 ? -24.178 -11.534 17.420 1.00 56.28 190 PRO A N 1
ATOM 1362 C CA . PRO A 1 190 ? -25.321 -12.310 17.863 1.00 56.28 190 PRO A CA 1
ATOM 1363 C C . PRO A 1 190 ? -24.948 -13.765 17.637 1.00 56.28 190 PRO A C 1
ATOM 1365 O O . PRO A 1 190 ? -24.713 -14.176 16.498 1.00 56.28 190 PRO A O 1
ATOM 1368 N N . ALA A 1 191 ? -24.806 -14.515 18.731 1.00 57.53 191 ALA A N 1
ATOM 1369 C CA . ALA A 1 191 ? -24.575 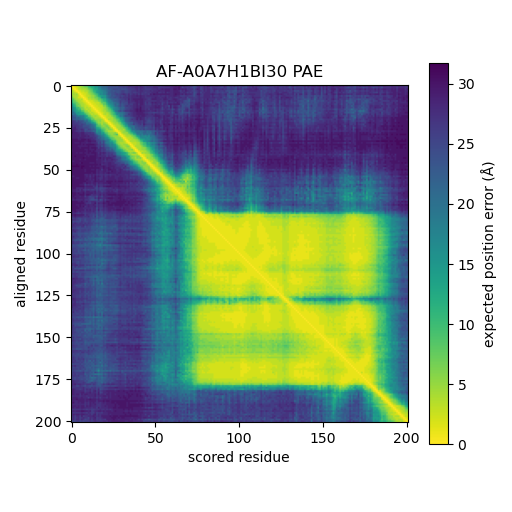-15.944 18.684 1.00 57.53 191 ALA A CA 1
ATOM 1370 C C . ALA A 1 191 ? -25.605 -16.502 17.708 1.00 57.53 191 ALA A C 1
ATOM 1372 O O . ALA A 1 191 ? -26.808 -16.398 17.962 1.00 57.53 191 ALA A O 1
ATOM 1373 N N . GLY A 1 192 ? -25.125 -16.966 16.548 1.00 51.34 192 GLY A N 1
ATOM 1374 C CA . GLY A 1 192 ? -25.978 -17.427 15.469 1.00 51.34 192 GLY A CA 1
ATOM 1375 C C . GLY A 1 192 ? -26.973 -18.392 16.074 1.00 51.34 192 GLY A C 1
ATOM 1376 O O . GLY A 1 192 ? -26.583 -19.435 16.597 1.00 51.34 192 GLY A O 1
ATOM 1377 N N . THR A 1 193 ? -28.243 -17.990 16.102 1.00 54.03 193 THR A N 1
ATOM 1378 C CA . THR A 1 193 ? -29.308 -18.846 16.593 1.00 54.03 193 THR A CA 1
ATOM 1379 C C . THR A 1 193 ? -29.267 -20.062 15.692 1.00 54.03 193 THR A C 1
ATOM 1381 O O . THR A 1 193 ? -29.573 -19.967 14.504 1.00 54.03 193 THR A O 1
ATOM 1384 N N . ALA A 1 194 ? -28.771 -21.178 16.222 1.00 53.84 194 ALA A N 1
ATOM 1385 C CA . ALA A 1 194 ? -28.752 -22.432 15.508 1.00 53.84 194 ALA A CA 1
ATOM 1386 C C . ALA A 1 194 ? -30.210 -22.752 15.177 1.00 53.84 194 ALA A C 1
ATOM 1388 O O . ALA A 1 194 ? -30.991 -23.107 16.058 1.00 53.84 194 ALA A O 1
ATOM 1389 N N . VAL A 1 195 ? -30.595 -22.547 13.918 1.00 60.88 195 VAL A N 1
ATOM 1390 C CA . VAL A 1 195 ? -31.894 -22.964 13.402 1.00 60.88 195 VAL A CA 1
ATOM 1391 C C . VAL A 1 195 ? -31.846 -24.485 13.345 1.00 60.88 195 VAL A C 1
ATOM 1393 O O . VAL A 1 195 ? -31.455 -25.085 12.348 1.00 60.88 195 VAL A O 1
ATOM 1396 N N . THR A 1 196 ? -32.193 -25.125 14.457 1.00 59.16 196 THR A N 1
ATOM 1397 C CA . THR A 1 196 ? -32.500 -26.549 14.518 1.00 59.16 196 THR A CA 1
ATOM 1398 C C . THR A 1 196 ? -33.849 -26.763 13.843 1.00 59.16 196 THR A C 1
ATOM 1400 O O . THR A 1 196 ? -34.896 -26.865 14.479 1.00 59.16 196 THR A O 1
ATOM 1403 N N . GLY A 1 197 ? -33.831 -26.807 12.511 1.00 63.03 197 GLY A N 1
ATOM 1404 C CA . GLY A 1 197 ? -34.934 -27.363 11.741 1.00 63.03 197 GLY A CA 1
ATOM 1405 C C . GLY A 1 197 ? -35.089 -28.834 12.112 1.00 63.03 197 GLY A C 1
ATOM 1406 O O . GLY A 1 197 ? -34.262 -29.659 11.731 1.00 63.03 197 GLY A O 1
ATOM 1407 N N . SER A 1 198 ? -36.123 -29.153 12.891 1.00 59.88 198 SER A N 1
ATOM 1408 C CA . SER A 1 198 ? -36.556 -30.536 13.087 1.00 59.88 198 SER A CA 1
ATOM 1409 C C . SER A 1 198 ? -37.003 -31.099 11.735 1.00 59.88 198 SER A C 1
ATOM 1411 O O . SER A 1 198 ? -37.837 -30.467 11.082 1.00 59.88 198 SER A O 1
ATOM 1413 N N . PRO A 1 199 ? -36.483 -32.253 11.286 1.00 66.06 199 PRO A N 1
ATOM 1414 C CA . PRO A 1 199 ? -37.051 -32.935 10.137 1.00 66.06 199 PRO A CA 1
ATOM 1415 C C . PRO A 1 199 ? -38.435 -33.466 10.529 1.00 66.06 199 PRO A C 1
ATOM 1417 O O . PRO A 1 199 ? -38.558 -34.294 11.431 1.00 66.06 199 PRO A O 1
ATOM 1420 N N . SER A 1 200 ? -39.482 -32.960 9.879 1.00 68.38 200 SER A N 1
ATOM 1421 C CA . SER A 1 200 ? -40.808 -33.574 9.935 1.00 68.38 200 SER A CA 1
ATOM 1422 C C . SER A 1 200 ? -40.764 -34.908 9.189 1.00 68.38 200 SER A C 1
ATOM 1424 O O . SER A 1 200 ? -40.335 -34.944 8.035 1.00 68.38 200 SER A O 1
ATOM 1426 N N . ASN A 1 201 ? -41.180 -35.975 9.877 1.00 64.94 201 ASN A N 1
ATOM 1427 C CA . ASN A 1 201 ? -41.468 -37.289 9.292 1.00 64.94 201 ASN A CA 1
ATOM 1428 C C . ASN A 1 201 ? -42.659 -37.233 8.332 1.00 64.94 201 ASN A C 1
ATOM 1430 O O . ASN A 1 201 ? -43.597 -36.450 8.612 1.00 64.94 201 ASN A O 1
#

Foldseek 3Di:
DDDDDDDDDDDDDDDDDDDDDDDDDDDDDDDDDDDDDDDDDDDDDDDPDDPPPDFDFPDPQDPVLDTDTPPVPPPADDQDPVLVVVLVVLQVVCVVPQQFWFRWDQPSVVSDIAIETADVVSCVVVVPPPHHHDPDTNVRQVVVQVVLLVDDCVRPNQSVQWDHWDQPRVVSHIDTDGSDDDVVVVVPPPPPPPPPPDDDD

Nearest PDB structures (foldseek):
  4pro-assembly1_C  TM=5.371E-01  e=8.177E-01  Lysobacter enzymogenes
  3pro-assembly1_C  TM=4.532E-01  e=1.283E+00  Lysobacter enzymogenes

Secondary structure (DSSP, 8-state):
-PPPPPPPPP----------PPP---------------------------------EEE---TT---EE------PPPPPHHHHHHHHHHHHHHHHSTTTBPPPEEETTTTEEE--BSSHHHHHHTTT----B-SS-HHHHHHHHHHHHT--TTTSTTGGGEEEEEEEGGGTEEEEEES---GGGGT-S--------PPP-

Organism: NCBI:txid2768069